Protein AF-A0AAE6Q8Q7-F1 (afdb_monomer)

Nearest PDB structures (foldseek):
  1bxw-assembly1_A  TM=3.058E-01  e=6.809E+00  Escherichia coli BL21(DE3)

Solvent-accessible surface area (backbone atoms only — not comparable to full-atom values): 17381 Å² total; per-residue (Å²): 134,59,71,68,58,57,52,48,52,52,53,55,51,52,52,51,51,52,52,53,53,50,52,52,52,50,52,51,51,50,53,52,50,53,54,50,50,55,54,46,50,54,49,19,53,49,53,22,49,55,61,50,71,37,45,45,40,63,52,88,67,88,69,60,58,88,50,53,45,51,27,49,77,87,40,77,39,65,69,62,37,54,54,39,35,56,52,35,69,80,42,64,82,37,70,53,25,48,53,36,39,53,52,53,75,74,33,61,41,63,59,54,98,43,65,67,55,45,52,50,50,10,30,50,38,32,22,50,48,62,62,48,46,76,66,31,96,75,79,58,62,51,59,50,53,53,52,47,26,69,53,40,14,60,40,37,72,50,42,65,52,51,51,51,40,50,48,53,48,51,50,50,77,73,45,88,83,74,71,79,74,75,71,77,72,70,89,60,94,40,51,35,39,39,39,38,36,36,44,79,46,96,73,41,40,36,37,42,36,38,42,36,45,48,78,48,81,46,80,60,61,103,86,37,52,35,40,34,40,36,42,36,41,37,45,39,38,38,30,48,40,96,87,41,64,66,31,35,37,38,40,37,93,78,18,35,41,36,40,34,37,39,31,38,70,91,71,83,39,80,75,48,76,47,81,47,79,36,81,48,62,63,34,58,34,56,46,55,68,57,71,60,65,86,75,49,64,98,72,71,87,81,78,84,80,88,81,80,84,80,88,127

Organism: Ehrlichia ruminantium (NCBI:txid779)

Foldseek 3Di:
DDPVVVVVCVVVVVVVVVVVVVVVVVVVVVVLVVVLVVLQVVLQVVLQVLLQPFQLQFDPDPFFDPLEFEAEPRHGCRVQLSVQLVVCVVVLVDPQLVVQLVVLVQFQQNDDPDPVSSSSLSSSLSSQCVVLCVQAPDDQSLVSSSVVSCGGGPRNQCSVLVSLQSLVVSLPVSDPDPCPFDDRQDRDDFKHWYWYWYSNDPQTKIKIKIKGWDWDWDCPDPPWIKIKIKIKIFIWMWTADPVGSQKIKIAGPFAMKMKMWIDTPVPRDTPDIDIDGGHNDIHMYHSRPPPPVVPDDPPPPPDDDDDDDDDD

Structure (mmCIF, N/CA/C/O backbone):
data_AF-A0AAE6Q8Q7-F1
#
_entry.id   AF-A0AAE6Q8Q7-F1
#
loop_
_atom_site.group_PDB
_atom_site.id
_atom_site.type_symbol
_atom_site.label_atom_id
_atom_site.label_alt_id
_atom_site.label_comp_id
_atom_site.label_asym_id
_atom_site.label_entity_id
_atom_site.label_se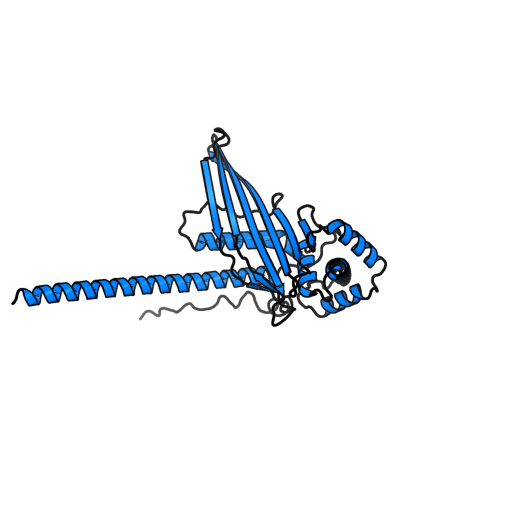q_id
_atom_site.pdbx_PDB_ins_code
_atom_site.Cartn_x
_atom_site.Cartn_y
_atom_site.Cartn_z
_atom_site.occupancy
_atom_site.B_iso_or_equiv
_atom_site.auth_seq_id
_atom_site.auth_comp_id
_atom_site.auth_asym_id
_atom_site.auth_atom_id
_atom_site.pdbx_PDB_model_num
ATOM 1 N N . MET A 1 1 ? 41.461 -17.450 -61.905 1.00 55.72 1 MET A N 1
ATOM 2 C CA . MET A 1 1 ? 40.630 -17.527 -60.686 1.00 55.72 1 MET A CA 1
ATOM 3 C C . MET A 1 1 ? 39.193 -17.388 -61.146 1.00 55.72 1 MET A C 1
ATOM 5 O O . MET A 1 1 ? 38.856 -16.337 -61.678 1.00 55.72 1 MET A O 1
ATOM 9 N N . ASP A 1 2 ? 38.420 -18.471 -61.085 1.00 67.38 2 ASP A N 1
ATOM 10 C CA . ASP A 1 2 ? 37.096 -18.531 -61.707 1.00 67.38 2 ASP A CA 1
ATOM 11 C C . ASP A 1 2 ? 36.113 -17.551 -61.065 1.00 67.38 2 ASP A C 1
ATOM 13 O O . ASP A 1 2 ? 36.054 -17.405 -59.841 1.00 67.38 2 ASP A O 1
ATOM 17 N N . VAL A 1 3 ? 35.316 -16.895 -61.908 1.00 72.06 3 VAL A N 1
ATOM 18 C CA . VAL A 1 3 ? 34.265 -15.936 -61.522 1.00 72.06 3 VAL A CA 1
ATOM 19 C C . VAL A 1 3 ? 33.307 -16.543 -60.481 1.00 72.06 3 VAL A C 1
ATOM 21 O O . VAL A 1 3 ? 32.854 -15.854 -59.569 1.00 72.06 3 VAL A O 1
ATOM 24 N N . THR A 1 4 ? 33.093 -17.858 -60.537 1.00 73.25 4 THR A N 1
ATOM 25 C CA . THR A 1 4 ? 32.291 -18.645 -59.588 1.00 73.25 4 THR A CA 1
ATOM 26 C C . THR A 1 4 ? 32.883 -18.707 -58.176 1.00 73.25 4 THR A C 1
ATOM 28 O O . THR A 1 4 ? 32.137 -18.669 -57.196 1.00 73.25 4 THR A O 1
ATOM 31 N N . VAL A 1 5 ? 34.211 -18.745 -58.032 1.00 73.06 5 VAL A N 1
ATOM 32 C CA . VAL A 1 5 ? 34.892 -18.740 -56.724 1.00 73.06 5 VAL A CA 1
ATOM 33 C C . VAL A 1 5 ? 34.750 -17.371 -56.060 1.00 73.06 5 VAL A C 1
ATOM 35 O O . VAL A 1 5 ? 34.479 -17.283 -54.863 1.00 73.06 5 VAL A O 1
ATOM 38 N N . LEU A 1 6 ? 34.851 -16.293 -56.842 1.00 75.00 6 LEU A N 1
ATOM 39 C CA . LEU A 1 6 ? 34.693 -14.927 -56.341 1.00 75.00 6 LEU A CA 1
ATOM 40 C C . LEU A 1 6 ? 33.253 -14.641 -55.876 1.00 75.00 6 LEU A C 1
ATOM 42 O O . LEU A 1 6 ? 33.056 -13.984 -54.852 1.00 75.00 6 LEU A O 1
ATOM 46 N N . GLU A 1 7 ? 32.244 -15.146 -56.589 1.00 76.38 7 GLU A N 1
ATOM 47 C CA . GLU A 1 7 ? 30.840 -15.021 -56.174 1.00 76.38 7 GLU A CA 1
ATOM 48 C C . GLU A 1 7 ? 30.515 -15.827 -54.914 1.00 76.38 7 GLU A C 1
ATOM 50 O O . GLU A 1 7 ? 29.789 -15.335 -54.045 1.00 76.38 7 GLU A O 1
ATOM 55 N N . MET A 1 8 ? 31.075 -17.033 -54.777 1.00 73.69 8 MET A N 1
ATOM 56 C CA . MET A 1 8 ? 30.917 -17.830 -53.560 1.00 73.69 8 MET A CA 1
ATOM 57 C C . MET A 1 8 ? 31.533 -17.121 -52.352 1.00 73.69 8 MET A C 1
ATOM 59 O O . MET A 1 8 ? 30.851 -16.941 -51.344 1.00 73.69 8 MET A O 1
ATOM 63 N N . VAL A 1 9 ? 32.769 -16.625 -52.463 1.00 77.69 9 VAL A N 1
ATOM 64 C CA . VAL A 1 9 ? 33.450 -15.897 -51.376 1.00 77.69 9 VAL A CA 1
ATOM 65 C C . VAL A 1 9 ? 32.654 -14.659 -50.943 1.00 77.69 9 VAL A C 1
ATOM 67 O O . VAL A 1 9 ? 32.493 -14.422 -49.747 1.00 77.69 9 VAL A O 1
ATOM 70 N N . LYS A 1 10 ? 32.077 -13.904 -51.889 1.00 80.69 10 LYS A N 1
ATOM 71 C CA . LYS A 1 10 ? 31.217 -12.749 -51.575 1.00 80.69 10 LYS A CA 1
ATOM 72 C C . LYS A 1 10 ? 29.929 -13.151 -50.853 1.00 80.69 10 LYS A C 1
ATOM 74 O O . LYS A 1 10 ? 29.564 -12.503 -49.874 1.00 80.69 10 LYS A O 1
ATOM 79 N N . LYS A 1 11 ? 29.244 -14.212 -51.295 1.00 81.94 11 LYS A N 1
ATOM 80 C CA . LYS A 1 11 ? 27.997 -14.685 -50.662 1.00 81.94 11 LYS A CA 1
ATOM 81 C C . LYS A 1 11 ? 28.235 -15.215 -49.247 1.00 81.94 11 LYS A C 1
ATOM 83 O O . LYS A 1 11 ? 27.530 -14.807 -48.326 1.00 81.94 11 LYS A O 1
ATOM 88 N N . TYR A 1 12 ? 29.245 -16.064 -49.053 1.00 87.38 12 TYR A N 1
ATOM 89 C CA . TYR A 1 12 ? 29.586 -16.593 -47.727 1.00 87.38 12 TYR A CA 1
ATOM 90 C C . TYR A 1 12 ? 30.133 -15.502 -46.796 1.00 87.38 12 TYR A C 1
ATOM 92 O O . TYR A 1 12 ? 29.767 -15.471 -45.623 1.00 87.38 12 TYR A O 1
ATOM 100 N N . GLY A 1 13 ? 30.919 -14.554 -47.319 1.00 86.75 13 GLY A N 1
ATOM 101 C CA . GLY A 1 13 ? 31.400 -13.394 -46.564 1.00 86.75 13 GLY A CA 1
ATOM 102 C C . GLY A 1 13 ? 30.270 -12.473 -46.089 1.00 86.75 13 GLY A C 1
ATOM 103 O O . GLY A 1 13 ? 30.258 -12.071 -44.927 1.00 86.75 13 GLY A O 1
ATOM 104 N N . MET A 1 14 ? 29.276 -12.193 -46.942 1.00 88.69 14 MET A N 1
ATOM 105 C CA . MET A 1 14 ? 28.091 -11.418 -46.543 1.00 88.69 14 MET A CA 1
ATOM 106 C C . MET A 1 14 ? 27.237 -12.154 -45.503 1.00 88.69 14 MET A C 1
ATOM 108 O O . MET A 1 14 ? 26.802 -11.532 -44.536 1.00 88.69 14 MET A O 1
ATOM 112 N N . MET A 1 15 ? 27.026 -13.468 -45.646 1.00 91.19 15 MET A N 1
ATOM 113 C CA . MET A 1 15 ? 26.291 -14.252 -44.641 1.00 91.19 15 MET A CA 1
ATOM 114 C C . MET A 1 15 ? 27.009 -14.282 -43.285 1.00 91.19 15 MET A C 1
ATOM 116 O O . MET A 1 15 ? 26.366 -14.105 -42.251 1.00 91.19 15 MET A O 1
ATOM 120 N N . ALA A 1 16 ? 28.336 -14.437 -43.276 1.00 91.12 16 ALA A N 1
ATOM 121 C CA . ALA A 1 16 ? 29.133 -14.386 -42.051 1.00 91.12 16 ALA A CA 1
ATOM 122 C C . ALA A 1 16 ? 29.054 -13.010 -41.366 1.00 91.12 16 ALA A C 1
ATOM 124 O O . ALA A 1 16 ? 28.866 -12.941 -40.152 1.00 91.12 16 ALA A O 1
ATOM 125 N N . LEU A 1 17 ? 29.118 -11.915 -42.133 1.00 92.38 17 LEU A N 1
ATOM 126 C CA . LEU A 1 17 ? 28.956 -10.555 -41.608 1.00 92.38 17 LEU A CA 1
ATOM 127 C C . LEU A 1 17 ? 27.583 -10.364 -40.943 1.00 92.38 17 LEU A C 1
ATOM 129 O O . LEU A 1 17 ? 27.506 -9.850 -39.829 1.00 92.38 17 LEU A O 1
ATOM 133 N N . VAL A 1 18 ? 26.503 -10.807 -41.596 1.00 93.44 18 VAL A N 1
ATOM 134 C CA . VAL A 1 18 ? 25.137 -10.711 -41.050 1.00 93.44 18 VAL A CA 1
ATOM 135 C C . VAL A 1 18 ? 25.007 -11.501 -39.746 1.00 93.44 18 VAL A C 1
ATOM 137 O O . VAL A 1 18 ? 24.425 -10.994 -38.787 1.00 93.44 18 VAL A O 1
ATOM 140 N N . LEU A 1 19 ? 25.587 -12.703 -39.673 1.00 94.19 19 LEU A N 1
ATOM 141 C CA . LEU A 1 19 ? 25.604 -13.505 -38.446 1.00 94.19 19 LEU A CA 1
ATOM 142 C C . LEU A 1 19 ? 26.358 -12.803 -37.311 1.00 94.19 19 LEU A C 1
ATOM 144 O O . LEU A 1 19 ? 25.852 -12.754 -36.192 1.00 94.19 19 LEU A O 1
ATOM 148 N N . ILE A 1 20 ? 27.520 -12.207 -37.592 1.00 94.88 20 ILE A N 1
ATOM 149 C CA . ILE A 1 20 ? 28.291 -11.451 -36.593 1.00 94.88 20 ILE A CA 1
ATOM 150 C C . ILE A 1 20 ? 27.472 -10.266 -36.065 1.00 94.88 20 ILE A C 1
ATOM 152 O O . ILE A 1 20 ? 27.370 -10.082 -34.853 1.00 94.88 20 ILE A O 1
ATOM 156 N N . VAL A 1 21 ? 26.837 -9.492 -36.951 1.00 94.88 21 VAL A N 1
ATOM 157 C CA . VAL A 1 21 ? 25.988 -8.356 -36.553 1.00 94.88 21 VAL A CA 1
ATOM 158 C C . VAL A 1 21 ? 24.802 -8.824 -35.705 1.00 94.88 21 VAL A C 1
ATOM 160 O O . VAL A 1 21 ? 24.524 -8.221 -34.672 1.00 94.88 21 VAL A O 1
ATOM 163 N N . MET A 1 22 ? 24.140 -9.922 -36.079 1.00 94.94 22 MET A N 1
ATOM 164 C CA . MET A 1 22 ? 23.039 -10.505 -35.299 1.00 94.94 22 MET A CA 1
ATOM 165 C C . MET A 1 22 ? 23.484 -10.925 -33.894 1.00 94.94 22 MET A C 1
ATOM 167 O O . MET A 1 22 ? 22.806 -10.604 -32.918 1.00 94.94 22 MET A O 1
ATOM 171 N N . VAL A 1 23 ? 24.635 -11.593 -33.768 1.00 95.75 23 VAL A N 1
ATOM 172 C CA . VAL A 1 23 ? 25.191 -11.996 -32.466 1.00 95.75 23 VAL A CA 1
ATOM 173 C C . VAL A 1 23 ? 25.529 -10.775 -31.610 1.00 95.75 23 VAL A C 1
ATOM 175 O O . VAL A 1 23 ? 25.206 -10.759 -30.424 1.00 95.75 23 VAL A O 1
ATOM 178 N N . LEU A 1 24 ? 26.112 -9.726 -32.199 1.00 95.38 24 LEU A N 1
ATOM 179 C CA . LEU A 1 24 ? 26.405 -8.479 -31.486 1.00 95.38 24 LEU A CA 1
ATOM 180 C C . LEU A 1 24 ? 25.127 -7.782 -31.002 1.00 95.38 24 LEU A C 1
ATOM 182 O O . LEU A 1 24 ? 25.065 -7.355 -29.851 1.00 95.38 24 LEU A O 1
ATOM 186 N N . VAL A 1 25 ? 24.089 -7.707 -31.839 1.00 95.00 25 VAL A N 1
ATOM 187 C CA . VAL A 1 25 ? 22.788 -7.138 -31.453 1.00 95.00 25 VAL A CA 1
ATOM 188 C C . VAL A 1 25 ? 22.163 -7.938 -30.310 1.00 95.00 25 VAL A C 1
ATOM 190 O O . VAL A 1 25 ? 21.718 -7.346 -29.328 1.00 95.00 25 VAL A O 1
ATOM 193 N N . LEU A 1 26 ? 22.181 -9.272 -30.385 1.00 94.44 26 LEU A N 1
ATOM 194 C CA . LEU A 1 26 ? 21.688 -10.135 -29.308 1.00 94.44 26 LEU A CA 1
ATOM 195 C C . LEU A 1 26 ? 22.476 -9.936 -28.011 1.00 94.44 26 LEU A C 1
ATOM 197 O O . LEU A 1 26 ? 21.867 -9.795 -26.953 1.00 94.44 26 LEU A O 1
ATOM 201 N N . ALA A 1 27 ? 23.807 -9.858 -28.079 1.00 93.75 27 ALA A N 1
ATOM 202 C CA . ALA A 1 27 ? 24.646 -9.602 -26.912 1.00 93.75 27 ALA A CA 1
ATOM 203 C C . ALA A 1 27 ? 24.302 -8.256 -26.254 1.00 93.75 27 ALA A C 1
ATOM 205 O O . ALA A 1 27 ? 24.137 -8.185 -25.036 1.00 93.75 27 ALA A O 1
ATOM 206 N N . VAL A 1 28 ? 24.111 -7.199 -27.053 1.00 93.31 28 VAL A N 1
ATOM 207 C CA . VAL A 1 28 ? 23.680 -5.885 -26.552 1.00 93.31 28 VAL A CA 1
ATOM 208 C C . VAL A 1 28 ? 22.301 -5.969 -25.894 1.00 93.31 28 VAL A C 1
ATOM 210 O O . VAL A 1 28 ? 22.130 -5.444 -24.794 1.00 93.31 28 VAL A O 1
ATOM 213 N N . ILE A 1 29 ? 21.333 -6.658 -26.510 1.00 90.56 29 ILE A N 1
ATOM 214 C CA . ILE A 1 29 ? 19.991 -6.852 -25.935 1.00 90.56 29 ILE A CA 1
ATOM 215 C C . ILE A 1 29 ? 20.084 -7.569 -24.584 1.00 90.56 29 ILE A C 1
ATOM 217 O O . ILE A 1 29 ? 19.513 -7.091 -23.606 1.00 90.56 29 ILE A O 1
ATOM 221 N N . VAL A 1 30 ? 20.845 -8.664 -24.498 1.00 91.25 30 VAL A N 1
ATOM 222 C CA . VAL A 1 30 ? 21.033 -9.428 -23.254 1.00 91.25 30 VAL A CA 1
ATOM 223 C C . VAL A 1 30 ? 21.651 -8.556 -22.161 1.00 91.25 30 VAL A C 1
ATOM 225 O O . VAL A 1 30 ? 21.136 -8.522 -21.043 1.00 91.25 30 VAL A O 1
ATOM 228 N N . ILE A 1 31 ? 22.700 -7.791 -22.478 1.00 89.75 31 ILE A N 1
ATOM 229 C CA . ILE A 1 31 ? 23.341 -6.874 -21.522 1.00 89.75 31 ILE A CA 1
ATOM 230 C C . ILE A 1 31 ? 22.340 -5.823 -21.020 1.00 89.75 31 ILE A C 1
ATOM 232 O O . ILE A 1 31 ? 22.273 -5.553 -19.818 1.00 89.75 31 ILE A O 1
ATOM 236 N N . VAL A 1 32 ? 21.534 -5.238 -21.912 1.00 86.75 32 VAL A N 1
ATOM 237 C CA . VAL A 1 32 ? 20.498 -4.261 -21.539 1.00 86.75 32 VAL A CA 1
ATOM 238 C C . VAL A 1 32 ? 19.429 -4.903 -20.649 1.00 86.75 32 VAL A C 1
ATOM 240 O O . VAL A 1 32 ? 19.049 -4.309 -19.637 1.00 86.75 32 VAL A O 1
ATOM 243 N N . CYS A 1 33 ? 18.979 -6.118 -20.970 1.00 85.75 33 CYS A N 1
ATOM 244 C CA . CYS A 1 33 ? 18.012 -6.866 -20.168 1.00 85.75 33 CYS A CA 1
ATOM 245 C C . CYS A 1 33 ? 18.533 -7.145 -18.752 1.00 85.75 33 CYS A C 1
ATOM 247 O O . CYS A 1 33 ? 17.830 -6.842 -17.789 1.00 85.75 33 CYS A O 1
ATOM 249 N N . ILE A 1 34 ? 19.770 -7.636 -18.610 1.00 85.56 34 ILE A N 1
ATOM 250 C CA . ILE A 1 34 ? 20.387 -7.926 -17.303 1.00 85.56 34 ILE A CA 1
ATOM 251 C C . ILE A 1 34 ? 20.513 -6.646 -16.468 1.00 85.56 34 ILE A C 1
ATOM 253 O O . ILE A 1 34 ? 20.121 -6.620 -15.301 1.00 85.56 34 ILE A O 1
ATOM 257 N N . ARG A 1 35 ? 20.997 -5.546 -17.065 1.00 85.62 35 ARG A N 1
ATOM 258 C CA . ARG A 1 35 ? 21.120 -4.261 -16.353 1.00 85.62 35 ARG A CA 1
ATOM 259 C C . ARG A 1 35 ? 19.766 -3.727 -15.890 1.00 85.62 35 ARG A C 1
ATOM 261 O O . ARG A 1 35 ? 19.671 -3.184 -14.791 1.00 85.62 35 ARG A O 1
ATOM 268 N N . ASN A 1 36 ? 18.727 -3.863 -16.711 1.00 82.94 36 ASN A N 1
ATOM 269 C CA . ASN A 1 36 ? 17.384 -3.413 -16.352 1.00 82.94 36 ASN A CA 1
ATOM 270 C C . ASN A 1 36 ? 16.757 -4.280 -15.257 1.00 82.94 36 ASN A C 1
ATOM 272 O O . ASN A 1 36 ? 16.131 -3.722 -14.355 1.00 82.94 36 ASN A O 1
ATOM 276 N N . ALA A 1 37 ? 16.967 -5.600 -15.298 1.00 84.00 37 ALA A N 1
ATOM 277 C CA . ALA A 1 37 ? 16.524 -6.519 -14.253 1.00 84.00 37 ALA A CA 1
ATOM 278 C C . ALA A 1 37 ? 17.155 -6.165 -12.897 1.00 84.00 37 ALA A C 1
ATOM 280 O O . ALA A 1 37 ? 16.424 -5.930 -11.938 1.00 84.00 37 ALA A O 1
ATOM 281 N N . GLY A 1 38 ? 18.480 -5.980 -12.845 1.00 85.50 38 GLY A N 1
ATOM 282 C CA . GLY A 1 38 ? 19.167 -5.591 -11.607 1.00 85.50 38 GLY A CA 1
ATOM 283 C C . GLY A 1 38 ? 18.700 -4.237 -11.055 1.00 85.50 38 GLY A C 1
ATOM 284 O O . GLY A 1 38 ? 18.480 -4.086 -9.857 1.00 85.50 38 GLY A O 1
ATOM 285 N N . LYS A 1 39 ? 18.455 -3.238 -11.917 1.00 86.62 39 LYS A N 1
ATOM 286 C CA . LYS A 1 39 ? 17.876 -1.958 -11.464 1.00 86.62 39 LYS A CA 1
ATOM 287 C C . LYS A 1 39 ? 16.452 -2.123 -10.913 1.00 86.62 39 LYS A C 1
ATOM 289 O O . LYS A 1 39 ? 16.077 -1.401 -9.992 1.00 86.62 39 LYS A O 1
ATOM 294 N N . LEU A 1 40 ? 15.640 -2.994 -11.516 1.00 86.81 40 LEU A N 1
ATOM 295 C CA . LEU A 1 40 ? 14.260 -3.238 -11.089 1.00 86.81 40 LEU A CA 1
ATOM 296 C C . LEU A 1 40 ? 14.215 -3.951 -9.731 1.00 86.81 40 LEU A C 1
ATOM 298 O O . LEU A 1 40 ? 13.400 -3.596 -8.884 1.00 86.81 40 LEU A O 1
ATOM 302 N N . GLU A 1 41 ? 15.126 -4.895 -9.509 1.00 88.38 41 GLU A N 1
ATOM 303 C CA . GLU A 1 41 ? 15.322 -5.564 -8.222 1.00 88.38 41 GLU A CA 1
ATOM 304 C C . GLU A 1 41 ? 15.752 -4.573 -7.132 1.00 88.38 41 GLU A C 1
ATOM 306 O O . GLU A 1 41 ? 15.155 -4.534 -6.059 1.00 88.38 41 GLU A O 1
ATOM 311 N N . LEU A 1 42 ? 16.700 -3.678 -7.430 1.00 89.25 42 LEU A N 1
ATOM 312 C CA . LEU A 1 42 ? 17.085 -2.603 -6.507 1.00 89.25 42 LEU A CA 1
ATOM 313 C C . LEU A 1 42 ? 15.908 -1.688 -6.148 1.00 89.25 42 LEU A C 1
ATOM 315 O O . LEU A 1 42 ? 15.779 -1.278 -4.994 1.00 89.25 42 LEU A O 1
ATOM 319 N N . LEU A 1 43 ? 15.039 -1.367 -7.115 1.00 89.81 43 LEU A N 1
ATOM 320 C CA . LEU A 1 43 ? 13.811 -0.627 -6.834 1.00 89.81 43 LEU A CA 1
ATOM 321 C C . LEU A 1 43 ? 12.886 -1.442 -5.923 1.00 89.81 43 LEU A C 1
ATOM 323 O O . LEU A 1 43 ? 12.421 -0.897 -4.930 1.00 89.81 43 LEU A O 1
ATOM 327 N N . SER A 1 44 ? 12.647 -2.722 -6.226 1.00 90.75 44 SER A N 1
ATOM 328 C CA . SER A 1 44 ? 11.821 -3.618 -5.400 1.00 90.75 44 SER A CA 1
ATOM 329 C C . SER A 1 44 ? 12.300 -3.642 -3.946 1.00 90.75 44 SER A C 1
ATOM 331 O O . SER A 1 44 ? 11.525 -3.339 -3.037 1.00 90.75 44 SER A O 1
ATOM 333 N N . ASN A 1 45 ? 13.601 -3.854 -3.734 1.00 89.75 45 ASN A N 1
ATOM 334 C CA . ASN A 1 45 ? 14.220 -3.857 -2.410 1.00 89.75 45 ASN A CA 1
ATOM 335 C C . ASN A 1 45 ? 14.067 -2.506 -1.707 1.00 89.75 45 ASN A C 1
ATOM 337 O O . ASN A 1 45 ? 13.741 -2.452 -0.524 1.00 89.75 45 ASN A O 1
ATOM 341 N N . LYS A 1 46 ? 14.239 -1.394 -2.430 1.00 91.56 46 LYS A N 1
ATOM 342 C CA . LYS A 1 46 ? 14.069 -0.058 -1.851 1.00 91.56 46 LYS A CA 1
ATOM 343 C C . LYS A 1 46 ? 12.625 0.200 -1.414 1.00 91.56 46 LYS A C 1
ATOM 345 O O . LYS A 1 46 ? 12.416 0.721 -0.323 1.00 91.56 46 LYS A O 1
ATOM 350 N N . LEU A 1 47 ? 11.641 -0.168 -2.239 1.00 92.06 47 LEU A N 1
ATOM 351 C CA . LEU A 1 47 ? 10.221 -0.028 -1.898 1.00 92.06 47 LEU A CA 1
ATOM 352 C C . LEU A 1 47 ? 9.845 -0.915 -0.702 1.00 92.06 47 LEU A C 1
ATOM 354 O O . LEU A 1 47 ? 9.165 -0.438 0.202 1.00 92.06 47 LEU A O 1
ATOM 358 N N . SER A 1 48 ? 10.339 -2.158 -0.668 1.00 90.69 48 SER A N 1
ATOM 359 C CA . SER A 1 48 ? 10.185 -3.078 0.467 1.00 90.69 48 SER A CA 1
ATOM 360 C C . SER A 1 48 ? 10.705 -2.451 1.762 1.00 90.69 48 SER A C 1
ATOM 362 O O . SER A 1 48 ? 9.937 -2.269 2.706 1.00 90.69 48 SER A O 1
ATOM 364 N N . VAL A 1 49 ? 11.965 -1.998 1.768 1.00 89.56 49 VAL A N 1
ATOM 365 C CA . VAL A 1 49 ? 12.594 -1.364 2.936 1.00 89.56 49 VAL A CA 1
ATOM 366 C C . VAL A 1 49 ? 11.801 -0.147 3.401 1.00 89.56 49 VAL A C 1
ATOM 368 O O . VAL A 1 49 ? 11.557 -0.017 4.594 1.00 89.56 49 VAL A O 1
ATOM 371 N N . MET A 1 50 ? 11.355 0.722 2.488 1.00 90.69 50 MET A N 1
ATOM 372 C CA . MET A 1 50 ? 10.593 1.924 2.845 1.00 90.69 50 MET A CA 1
ATOM 373 C C . MET A 1 50 ? 9.297 1.614 3.590 1.00 90.69 50 MET A C 1
ATOM 375 O O . MET A 1 50 ? 8.963 2.328 4.531 1.00 90.69 50 MET A O 1
ATOM 379 N N . VAL A 1 51 ? 8.562 0.582 3.170 1.00 89.81 51 VAL A N 1
ATOM 380 C CA . VAL A 1 51 ? 7.336 0.176 3.869 1.00 89.81 51 VAL A CA 1
ATOM 381 C C . VAL A 1 51 ? 7.672 -0.515 5.185 1.00 89.81 51 VAL A C 1
ATOM 383 O O . VAL A 1 51 ? 7.023 -0.233 6.192 1.00 89.81 51 VAL A O 1
ATOM 386 N N . SER A 1 52 ? 8.675 -1.395 5.183 1.00 84.75 52 SER A N 1
ATOM 387 C CA . SER A 1 52 ? 9.070 -2.147 6.371 1.00 84.75 52 SER A CA 1
ATOM 388 C C . SER A 1 52 ? 9.543 -1.235 7.496 1.00 84.75 52 SER A C 1
ATOM 390 O O . SER A 1 52 ? 9.139 -1.465 8.620 1.00 84.75 52 SER A O 1
ATOM 392 N N . ILE A 1 53 ? 10.321 -0.181 7.225 1.00 85.00 53 ILE A N 1
ATOM 393 C CA . ILE A 1 53 ? 10.832 0.725 8.273 1.00 85.00 53 ILE A CA 1
ATOM 394 C C . ILE A 1 53 ? 9.876 1.870 8.630 1.00 85.00 53 ILE A C 1
ATOM 396 O O . ILE A 1 53 ? 10.210 2.705 9.471 1.00 85.00 53 ILE A O 1
ATOM 400 N N . ALA A 1 54 ? 8.729 1.980 7.953 1.00 86.19 54 ALA A N 1
ATOM 401 C CA . ALA A 1 54 ? 7.815 3.090 8.170 1.00 86.19 54 ALA A CA 1
ATOM 402 C C . ALA A 1 54 ? 7.258 3.059 9.598 1.00 86.19 54 ALA A C 1
ATOM 404 O O . ALA A 1 54 ? 6.767 2.030 10.059 1.00 86.19 54 ALA A O 1
ATOM 405 N N . ASP A 1 55 ? 7.298 4.207 10.279 1.00 84.12 55 ASP A N 1
ATOM 406 C CA . ASP A 1 55 ? 6.793 4.327 11.645 1.00 84.12 55 ASP A CA 1
ATOM 407 C C . ASP A 1 55 ? 5.302 3.966 11.703 1.00 84.12 55 ASP A C 1
ATOM 409 O O . ASP A 1 55 ? 4.442 4.638 11.120 1.00 84.12 55 ASP A O 1
ATOM 413 N N . THR A 1 56 ? 5.003 2.881 12.417 1.00 85.56 56 THR A N 1
ATOM 414 C CA . THR A 1 56 ? 3.644 2.366 12.585 1.00 85.56 56 THR A CA 1
ATOM 415 C C . THR A 1 56 ? 2.940 2.954 13.809 1.00 85.56 56 THR A C 1
ATOM 417 O O . THR A 1 56 ? 1.780 2.617 14.057 1.00 85.56 56 THR A O 1
ATOM 420 N N . THR A 1 57 ? 3.572 3.869 14.548 1.00 84.62 57 THR A N 1
ATOM 421 C CA . THR A 1 57 ? 2.978 4.546 15.707 1.00 84.62 57 THR A CA 1
ATOM 422 C C . THR A 1 57 ? 1.656 5.209 15.324 1.00 84.62 57 THR A C 1
ATOM 424 O O . THR A 1 57 ? 1.595 6.024 14.402 1.00 84.62 57 THR A O 1
ATOM 427 N N . ILE A 1 58 ? 0.585 4.836 16.028 1.00 86.56 58 ILE A N 1
ATO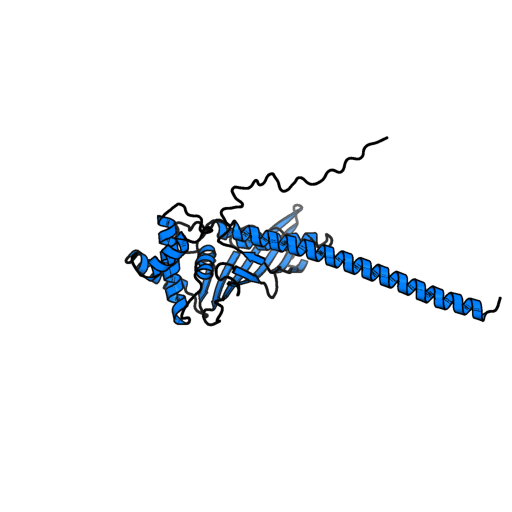M 428 C CA . ILE A 1 58 ? -0.760 5.386 15.834 1.00 86.56 58 ILE A CA 1
ATOM 429 C C . ILE A 1 58 ? -0.814 6.804 16.406 1.00 86.56 58 ILE A C 1
ATOM 431 O O . ILE A 1 58 ? -0.351 7.042 17.524 1.00 86.56 58 ILE A O 1
ATOM 435 N N . ARG A 1 59 ? -1.380 7.731 15.631 1.00 85.12 59 ARG A N 1
ATOM 436 C CA . ARG A 1 59 ? -1.618 9.117 16.045 1.00 85.12 59 ARG A CA 1
ATOM 437 C C . ARG A 1 59 ? -2.604 9.222 17.196 1.00 85.12 59 ARG A C 1
ATOM 439 O O . ARG A 1 59 ? -3.420 8.330 17.425 1.00 85.12 59 ARG A O 1
ATOM 446 N N . GLU A 1 60 ? -2.569 10.367 17.868 1.00 79.25 60 GLU A N 1
ATOM 447 C CA . GLU A 1 60 ? -3.560 10.706 18.882 1.00 79.25 60 GLU A CA 1
ATOM 448 C C . GLU A 1 60 ? -4.915 11.088 18.272 1.00 79.25 60 GLU A C 1
ATOM 450 O O . GLU A 1 60 ? -5.944 10.800 18.888 1.00 79.25 60 GLU A O 1
ATOM 455 N N . GLU A 1 61 ? -4.969 11.613 17.041 1.00 79.81 61 GLU A N 1
ATOM 456 C CA . GLU A 1 61 ? -6.248 11.915 16.390 1.00 79.81 61 GLU A CA 1
ATOM 457 C C . GLU A 1 61 ? -7.047 10.642 16.081 1.00 79.81 61 GLU A C 1
ATOM 459 O O . GLU A 1 61 ? -6.547 9.671 15.510 1.00 79.81 61 GLU A O 1
ATOM 464 N N . GLU A 1 62 ? -8.306 10.622 16.515 1.00 70.88 62 GLU A N 1
ATOM 465 C CA . GLU A 1 62 ? -9.173 9.439 16.424 1.00 70.88 62 GLU A CA 1
ATOM 466 C C . GLU A 1 62 ? -9.845 9.277 15.066 1.00 70.88 62 GLU A C 1
ATOM 468 O O . GLU A 1 62 ? -10.235 8.172 14.689 1.00 70.88 62 GLU A O 1
ATOM 473 N N . ASP A 1 63 ? -9.960 10.370 14.321 1.00 79.56 63 ASP A N 1
ATOM 474 C CA . ASP A 1 63 ? -10.501 10.378 12.975 1.00 79.56 63 ASP A CA 1
ATOM 475 C C . ASP A 1 63 ? -9.362 10.545 11.972 1.00 79.56 63 ASP A C 1
ATOM 477 O O . ASP A 1 63 ? -8.470 11.377 12.149 1.00 79.56 63 ASP A O 1
ATOM 481 N N . TYR A 1 64 ? -9.385 9.737 10.919 1.00 79.38 64 TYR A N 1
ATOM 482 C CA . TYR A 1 64 ? -8.397 9.849 9.860 1.00 79.38 64 TYR A CA 1
ATOM 483 C C . TYR A 1 64 ? -8.736 11.019 8.927 1.00 79.38 64 TYR A C 1
ATOM 485 O O . TYR A 1 64 ? -9.876 11.494 8.837 1.00 79.38 64 TYR A O 1
ATOM 493 N N . SER A 1 65 ? -7.718 11.492 8.207 1.00 78.62 65 SER A N 1
ATOM 494 C CA . SER A 1 65 ? -7.819 12.642 7.302 1.00 78.62 65 SER A CA 1
ATOM 495 C C . SER A 1 65 ? -8.982 12.507 6.314 1.00 78.62 65 SER A C 1
ATOM 497 O O . SER A 1 65 ? -9.159 11.460 5.699 1.00 78.62 65 SER A O 1
ATOM 499 N N . GLN A 1 66 ? -9.729 13.593 6.073 1.00 77.12 66 GLN A N 1
ATOM 500 C CA . GLN A 1 66 ? -10.800 13.632 5.059 1.00 77.12 66 GLN A CA 1
ATOM 501 C C . GLN A 1 66 ? -10.310 13.314 3.635 1.00 77.12 66 GLN A C 1
ATOM 503 O O . GLN A 1 66 ? -11.110 13.019 2.753 1.00 77.12 66 GLN A O 1
ATOM 508 N N . LYS A 1 67 ? -8.993 13.357 3.405 1.00 83.38 67 LYS A N 1
ATOM 509 C CA . LYS A 1 67 ? -8.353 12.962 2.144 1.00 83.38 67 LYS A CA 1
ATOM 510 C C . LYS A 1 67 ? -8.277 11.441 1.957 1.00 83.38 67 LYS A C 1
ATOM 512 O O . LYS A 1 67 ? -7.896 10.982 0.879 1.00 83.38 67 LYS A O 1
ATOM 517 N N . ILE A 1 68 ? -8.597 10.670 2.996 1.00 87.81 68 ILE A N 1
ATOM 518 C CA . ILE A 1 68 ? -8.595 9.213 2.994 1.00 87.81 68 ILE A CA 1
ATOM 519 C C . ILE A 1 68 ? -10.043 8.727 2.893 1.00 87.81 68 ILE A C 1
ATOM 521 O O . ILE A 1 68 ? -10.893 9.089 3.698 1.00 87.81 68 ILE A O 1
ATOM 525 N N . CYS A 1 69 ? -10.322 7.887 1.903 1.00 91.94 69 CYS A N 1
ATOM 526 C CA . CYS A 1 69 ? -11.596 7.204 1.722 1.00 91.94 69 CYS A CA 1
ATOM 527 C C . CYS A 1 69 ? -11.376 5.703 1.935 1.00 91.94 69 CYS A C 1
ATOM 529 O O . CYS A 1 69 ? -10.628 5.071 1.184 1.00 91.94 69 CYS A O 1
ATOM 531 N N . CYS A 1 70 ? -12.003 5.130 2.964 1.00 93.88 70 CYS A N 1
ATOM 532 C CA . CYS A 1 70 ? -11.905 3.705 3.271 1.00 93.88 70 CYS A CA 1
ATOM 533 C C . CYS A 1 70 ? -13.209 2.989 2.911 1.00 93.88 70 CYS A C 1
ATOM 535 O O . CYS A 1 70 ? -14.275 3.321 3.431 1.00 93.88 70 CYS A O 1
ATOM 537 N N . ILE A 1 71 ? -13.110 2.004 2.022 1.00 93.81 71 ILE A N 1
ATOM 538 C CA . ILE A 1 71 ? -14.234 1.262 1.458 1.00 93.81 71 ILE A CA 1
ATOM 539 C C . ILE A 1 71 ? -14.042 -0.225 1.761 1.00 93.81 71 ILE A C 1
ATOM 541 O O . ILE A 1 71 ? -13.004 -0.784 1.416 1.00 93.81 71 ILE A O 1
ATOM 545 N N . VAL A 1 72 ? -15.052 -0.880 2.329 1.00 92.19 72 VAL A N 1
ATOM 546 C CA . VAL A 1 72 ? -15.095 -2.340 2.513 1.00 92.19 72 VAL A CA 1
ATOM 547 C C . VAL A 1 72 ? -16.269 -2.882 1.707 1.00 92.19 72 VAL A C 1
ATOM 549 O O . VAL A 1 72 ? -17.390 -2.400 1.850 1.00 92.19 72 VAL A O 1
ATOM 552 N N . ASP A 1 73 ? -16.010 -3.829 0.803 1.00 88.56 73 ASP A N 1
ATOM 553 C CA . ASP A 1 73 ? -17.022 -4.472 -0.055 1.00 88.56 73 ASP A CA 1
ATOM 554 C C . ASP A 1 73 ? -17.954 -3.495 -0.802 1.00 88.56 73 ASP A C 1
ATOM 556 O O . ASP A 1 73 ? -19.131 -3.774 -1.041 1.00 88.56 73 ASP A O 1
ATOM 560 N N . GLY A 1 74 ? -17.419 -2.331 -1.180 1.00 87.44 74 GLY A N 1
ATOM 561 C CA . GLY A 1 74 ? -18.138 -1.287 -1.916 1.00 87.44 74 GLY A CA 1
ATOM 562 C C . GLY A 1 74 ? -18.826 -0.226 -1.053 1.00 87.44 74 GLY A C 1
ATOM 563 O O . GLY A 1 74 ? -19.386 0.711 -1.615 1.00 87.44 74 GLY A O 1
ATOM 564 N N . ILE A 1 75 ? -18.751 -0.322 0.275 1.00 91.19 75 ILE A N 1
ATOM 565 C CA . ILE A 1 75 ? -19.375 0.622 1.211 1.00 91.19 75 ILE A CA 1
ATOM 566 C C . ILE A 1 75 ? -18.294 1.456 1.900 1.00 91.19 75 ILE A C 1
ATOM 568 O O . ILE A 1 75 ? -17.312 0.902 2.387 1.00 91.19 75 ILE A O 1
ATOM 572 N N . GLU A 1 76 ? -18.456 2.781 1.951 1.00 93.81 76 GLU A N 1
ATOM 573 C CA . GLU A 1 76 ? -17.581 3.649 2.748 1.00 93.81 76 GLU A CA 1
ATOM 574 C C . GLU A 1 76 ? -17.844 3.440 4.243 1.00 93.81 76 GLU A C 1
ATOM 576 O O . GLU A 1 76 ? -18.975 3.572 4.712 1.00 93.81 76 GLU A O 1
ATOM 581 N N . ILE A 1 77 ? -16.795 3.121 5.002 1.00 93.00 77 ILE A N 1
ATOM 582 C CA . ILE A 1 77 ? -16.954 2.597 6.365 1.00 93.00 77 ILE A CA 1
ATOM 583 C C . ILE A 1 77 ? -16.685 3.606 7.478 1.00 93.00 77 ILE A C 1
ATOM 585 O O . ILE A 1 77 ? -16.799 3.241 8.643 1.00 93.00 77 ILE A O 1
ATOM 589 N N . ARG A 1 78 ? -16.325 4.861 7.173 1.00 92.81 78 ARG A N 1
ATOM 590 C CA . ARG A 1 78 ? -15.861 5.834 8.185 1.00 92.81 78 ARG A CA 1
ATOM 591 C C . ARG A 1 78 ? -16.802 5.948 9.383 1.00 92.81 78 ARG A C 1
ATOM 593 O O . ARG A 1 78 ? -16.375 5.795 10.522 1.00 92.81 78 ARG A O 1
ATOM 600 N N . LYS A 1 79 ? -18.093 6.170 9.121 1.00 92.06 79 LYS A N 1
ATOM 601 C CA . LYS A 1 79 ? -19.110 6.327 10.169 1.00 92.06 79 LYS A CA 1
ATOM 602 C C . LYS A 1 79 ? -19.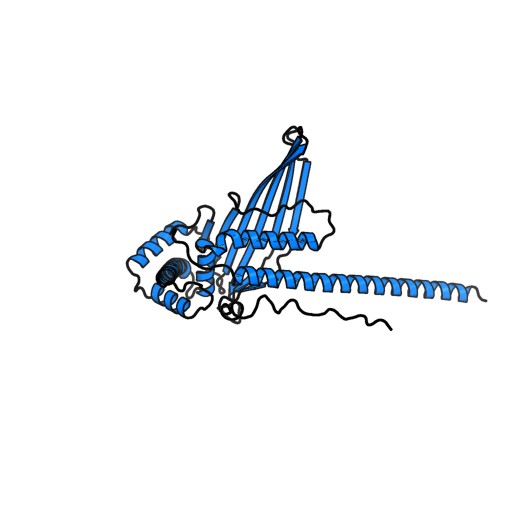249 5.063 11.020 1.00 92.06 79 LYS A C 1
ATOM 604 O O . LYS A 1 79 ? -19.254 5.154 12.243 1.00 92.06 79 LYS A O 1
ATOM 609 N N . GLU A 1 80 ? -19.349 3.902 10.378 1.00 94.06 80 GLU A N 1
ATOM 610 C CA . GLU A 1 80 ? -19.492 2.621 11.076 1.00 94.06 80 GLU A CA 1
ATOM 611 C C . GLU A 1 80 ? -18.235 2.280 11.894 1.00 94.06 80 GLU A C 1
ATOM 613 O O . GLU A 1 80 ? -18.331 1.814 13.028 1.00 94.06 80 GLU A O 1
ATOM 618 N N . PHE A 1 81 ? -17.051 2.570 11.351 1.00 94.31 81 PHE A N 1
ATOM 619 C CA . PHE A 1 81 ? -15.775 2.386 12.033 1.00 94.31 81 PHE A CA 1
ATOM 620 C C . PHE A 1 81 ? -15.701 3.210 13.318 1.00 94.31 81 PHE A C 1
ATOM 622 O O . PHE A 1 81 ? -15.407 2.653 14.372 1.00 94.31 81 PHE A O 1
ATOM 629 N N . MET A 1 82 ? -16.045 4.500 13.259 1.00 93.12 82 MET A N 1
ATOM 630 C CA . MET A 1 82 ? -16.034 5.369 14.441 1.00 93.12 82 MET A CA 1
ATOM 631 C C . MET A 1 82 ? -17.048 4.928 15.505 1.00 93.12 82 MET A C 1
ATOM 633 O O . MET A 1 82 ? -16.743 4.975 16.695 1.00 93.12 82 MET A O 1
ATOM 637 N N . GLN A 1 83 ? -18.227 4.444 15.097 1.00 93.81 83 GLN A N 1
ATOM 638 C CA . GLN A 1 83 ? -19.222 3.887 16.023 1.00 93.81 83 GLN A CA 1
ATOM 639 C C . GLN A 1 83 ? -18.709 2.625 16.728 1.00 93.81 83 GLN A C 1
ATOM 641 O O . GLN A 1 83 ? -18.824 2.505 17.946 1.00 93.81 83 GLN A O 1
ATOM 646 N N . ASN A 1 84 ? -18.103 1.699 15.980 1.00 94.50 84 ASN A N 1
ATOM 647 C CA . ASN A 1 84 ? -17.516 0.492 16.561 1.00 94.50 84 ASN A CA 1
ATOM 648 C C . ASN A 1 84 ? -16.309 0.814 17.454 1.00 94.50 84 ASN A C 1
ATOM 650 O O . ASN A 1 84 ? -16.143 0.185 18.495 1.00 94.50 84 ASN A O 1
ATOM 654 N N . LEU A 1 85 ? -15.488 1.801 17.084 1.00 94.00 85 LEU A N 1
ATOM 655 C CA . LEU A 1 85 ? -14.363 2.240 17.905 1.00 94.00 85 LEU A CA 1
ATOM 656 C C . LEU A 1 85 ? -14.840 2.821 19.243 1.00 94.00 85 LEU A C 1
ATOM 658 O O . LEU A 1 85 ? -14.266 2.486 20.273 1.00 94.00 85 LEU A O 1
ATOM 662 N N . ALA A 1 86 ? -15.899 3.639 19.246 1.00 93.25 86 ALA A N 1
ATOM 663 C CA . ALA A 1 86 ? -16.495 4.164 20.477 1.00 93.25 86 ALA A CA 1
ATOM 664 C C . ALA A 1 86 ? -16.999 3.039 21.396 1.00 93.25 86 ALA A C 1
ATOM 666 O O . ALA A 1 86 ? -16.695 3.047 22.584 1.00 93.25 86 ALA A O 1
ATOM 667 N N . TYR A 1 87 ? -17.669 2.028 20.832 1.00 95.00 87 TYR A N 1
ATOM 668 C CA . TYR A 1 87 ? -18.113 0.848 21.579 1.00 95.00 87 TYR A CA 1
ATOM 669 C C . TYR A 1 87 ? -16.954 0.115 22.278 1.00 95.00 87 TYR A C 1
ATOM 671 O O . TYR A 1 87 ? -17.028 -0.170 23.469 1.00 95.00 87 TYR A O 1
ATOM 679 N N . TYR A 1 88 ? -15.850 -0.159 21.574 1.00 94.94 88 TYR A N 1
ATOM 680 C CA . TYR A 1 88 ? -14.727 -0.897 22.168 1.00 94.94 88 TYR A CA 1
ATOM 681 C C . TYR A 1 88 ? -13.934 -0.104 23.211 1.00 94.94 88 TYR A C 1
ATOM 683 O O . TYR A 1 88 ? -13.232 -0.714 24.012 1.00 94.94 88 TYR A O 1
ATOM 691 N N . LYS A 1 89 ? -14.066 1.227 23.256 1.00 91.44 89 LYS A N 1
ATOM 692 C CA . LYS A 1 89 ? -13.522 2.021 24.370 1.00 91.44 89 LYS A CA 1
ATOM 693 C C . LYS A 1 89 ? -14.272 1.774 25.673 1.00 91.44 89 LYS A C 1
ATOM 695 O O . LYS A 1 89 ? -13.660 1.799 26.734 1.00 91.44 89 LYS A O 1
ATOM 700 N N . GLU A 1 90 ? -15.581 1.550 25.592 1.00 93.19 90 GLU A N 1
ATOM 701 C CA . GLU A 1 90 ? -16.414 1.221 26.753 1.00 93.19 90 GLU A CA 1
ATOM 702 C C . GLU A 1 90 ? -16.240 -0.244 27.175 1.00 93.19 90 GLU A C 1
ATOM 704 O O . GLU A 1 90 ? -16.435 -0.582 28.341 1.00 93.19 90 GLU A O 1
ATOM 709 N N . VAL A 1 91 ? -15.837 -1.111 26.237 1.00 92.62 91 VAL A N 1
ATOM 710 C CA . VAL A 1 91 ? -15.664 -2.554 26.454 1.00 92.62 91 VAL A CA 1
ATOM 711 C C . VAL A 1 91 ? -14.263 -3.023 26.010 1.00 92.62 91 VAL A C 1
ATOM 713 O O . VAL A 1 91 ? -14.140 -3.820 25.076 1.00 92.62 91 VAL A O 1
ATOM 716 N N . PRO A 1 92 ? -13.177 -2.566 26.666 1.00 85.50 92 PRO A N 1
ATOM 717 C CA . PRO A 1 92 ? -11.805 -2.911 26.269 1.00 85.50 92 PRO A CA 1
ATOM 718 C C . PRO A 1 92 ? -11.467 -4.395 26.492 1.00 85.50 92 PRO A C 1
ATOM 720 O O . PRO A 1 92 ? -10.527 -4.923 25.901 1.00 85.50 92 PRO A O 1
ATOM 723 N N . ASP A 1 93 ? -12.251 -5.080 27.326 1.00 90.62 93 ASP A N 1
ATOM 724 C CA . ASP A 1 93 ? -12.114 -6.501 27.645 1.00 90.62 93 ASP A CA 1
ATOM 725 C C . ASP A 1 93 ? -12.772 -7.451 26.635 1.00 90.62 93 ASP A C 1
ATOM 727 O O . ASP A 1 93 ? -12.737 -8.672 26.839 1.00 90.62 93 ASP A O 1
ATOM 731 N N . ASP A 1 94 ? -13.369 -6.912 25.570 1.00 95.75 94 ASP A N 1
ATOM 732 C CA . ASP A 1 94 ? -14.017 -7.693 24.521 1.00 95.75 94 ASP A CA 1
ATOM 733 C C . ASP A 1 94 ? -13.053 -8.710 23.878 1.00 95.75 94 ASP A C 1
ATOM 735 O O . ASP A 1 94 ? -11.852 -8.468 23.709 1.00 95.75 94 ASP A O 1
ATOM 739 N N . ILE A 1 95 ? -13.594 -9.871 23.499 1.00 94.69 95 ILE A N 1
ATOM 740 C CA . ILE A 1 95 ? -12.836 -10.991 22.925 1.00 94.69 95 ILE A CA 1
ATOM 741 C C . ILE A 1 95 ? -12.090 -10.565 21.654 1.00 94.69 95 ILE A C 1
ATOM 743 O O . ILE A 1 95 ? -10.951 -10.984 21.441 1.00 94.69 95 ILE A O 1
ATOM 747 N N . LEU A 1 96 ? -12.695 -9.715 20.818 1.00 94.38 96 LEU A N 1
ATOM 748 C CA . LEU A 1 96 ? -12.045 -9.195 19.618 1.00 94.38 96 LEU A CA 1
ATOM 749 C C . LEU A 1 96 ? -10.864 -8.292 19.971 1.00 94.38 96 LEU A C 1
ATOM 751 O O . LEU A 1 96 ? -9.792 -8.442 19.389 1.00 94.38 96 LEU A O 1
ATOM 755 N N . VAL A 1 97 ? -11.015 -7.399 20.951 1.00 95.94 97 VAL A N 1
ATOM 756 C CA . VAL A 1 97 ? -9.918 -6.521 21.389 1.00 95.94 97 VAL A CA 1
ATOM 757 C C . VAL A 1 97 ? -8.759 -7.354 21.938 1.00 95.94 97 VAL A C 1
ATOM 759 O O . VAL A 1 97 ? -7.613 -7.139 21.541 1.00 95.94 97 VAL A O 1
ATOM 762 N N . LYS A 1 98 ? -9.048 -8.368 22.765 1.00 95.00 98 LYS A N 1
ATOM 763 C CA . LYS A 1 98 ? -8.041 -9.299 23.302 1.00 95.00 98 LYS A CA 1
ATOM 764 C C . LYS A 1 98 ? -7.298 -10.059 22.204 1.00 95.00 98 LYS A C 1
ATOM 766 O O . LYS A 1 98 ? -6.071 -10.103 22.242 1.00 95.00 98 LYS A O 1
ATOM 771 N N . LYS A 1 99 ? -8.016 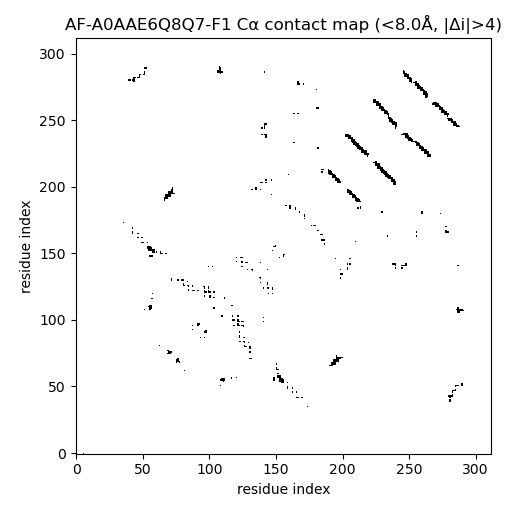-10.566 21.196 1.00 94.31 99 LYS A N 1
ATOM 772 C CA . LYS A 1 99 ? -7.433 -11.226 20.014 1.00 94.31 99 LYS A CA 1
ATOM 773 C C . LYS A 1 99 ? -6.426 -10.318 19.298 1.00 94.31 99 LYS A C 1
ATOM 775 O O . LYS A 1 99 ? -5.315 -10.743 18.988 1.00 94.31 99 LYS A O 1
ATOM 780 N N . HIS A 1 100 ? -6.793 -9.062 19.041 1.00 94.06 100 HIS A N 1
ATOM 781 C CA . HIS A 1 100 ? -5.885 -8.111 18.394 1.00 94.06 100 HIS A CA 1
ATOM 782 C C . HIS A 1 100 ? -4.704 -7.730 19.291 1.00 94.06 100 HIS A C 1
ATOM 784 O O . HIS A 1 100 ? -3.585 -7.589 18.805 1.00 94.06 100 HIS A O 1
ATOM 790 N N . LEU A 1 101 ? -4.927 -7.582 20.596 1.00 92.62 101 LEU A N 1
ATOM 791 C CA . LEU A 1 101 ? -3.869 -7.263 21.548 1.00 92.62 101 LEU A CA 1
ATOM 792 C C . LEU A 1 101 ? -2.827 -8.385 21.640 1.00 92.62 101 LEU A C 1
ATOM 794 O O . LEU A 1 101 ? -1.631 -8.107 21.675 1.00 92.62 101 LEU A O 1
ATOM 798 N N . GLU A 1 102 ? -3.271 -9.642 21.653 1.00 91.50 102 GLU A N 1
ATOM 799 C CA . GLU A 1 102 ? -2.396 -10.816 21.620 1.00 91.50 102 GLU A CA 1
ATOM 800 C C . GLU A 1 102 ? -1.540 -10.832 20.351 1.00 91.50 102 GLU A C 1
ATOM 802 O O . GLU A 1 102 ? -0.316 -10.917 20.441 1.00 91.50 102 GLU A O 1
ATOM 807 N N . TYR A 1 103 ? -2.163 -10.621 19.188 1.00 89.94 103 TYR A N 1
ATOM 808 C CA . TYR A 1 103 ? -1.450 -10.523 17.915 1.00 89.94 103 TYR A CA 1
ATOM 809 C C . TYR A 1 103 ? -0.395 -9.404 17.907 1.00 89.94 103 TYR A C 1
ATOM 811 O O . TYR A 1 103 ? 0.726 -9.605 17.436 1.00 89.94 103 TYR A O 1
ATOM 819 N N . LEU A 1 104 ? -0.719 -8.223 18.444 1.00 88.88 104 LEU A N 1
ATOM 820 C CA . LEU A 1 104 ? 0.223 -7.103 18.523 1.00 88.88 104 LEU A CA 1
ATOM 821 C C . LEU A 1 104 ? 1.403 -7.398 19.459 1.00 88.88 104 LEU A C 1
ATOM 823 O O . LEU A 1 104 ? 2.525 -7.018 19.141 1.00 88.88 104 LEU A O 1
ATOM 827 N N . LYS A 1 105 ? 1.180 -8.110 20.571 1.00 86.44 105 LYS A N 1
ATOM 828 C CA . LYS A 1 105 ? 2.245 -8.499 21.512 1.00 86.44 105 LYS A CA 1
ATOM 829 C C . LYS A 1 105 ? 3.253 -9.471 20.898 1.00 86.44 105 LYS A C 1
ATOM 831 O O . LYS A 1 105 ? 4.425 -9.440 21.268 1.00 86.44 105 LYS A O 1
ATOM 836 N N . THR A 1 106 ? 2.815 -10.324 19.974 1.00 81.94 106 THR A N 1
ATOM 837 C CA . THR A 1 106 ? 3.686 -11.289 19.286 1.00 81.94 106 THR A CA 1
ATOM 838 C C . THR A 1 106 ? 4.317 -10.734 18.007 1.00 81.94 106 THR A C 1
ATOM 840 O O . THR A 1 106 ? 5.270 -11.320 17.500 1.00 81.94 106 THR A O 1
ATOM 843 N N . SER A 1 107 ? 3.820 -9.609 17.483 1.00 75.75 107 SER A N 1
ATOM 844 C CA . SER A 1 107 ? 4.264 -9.025 16.210 1.00 75.75 107 SER A CA 1
ATOM 845 C C . SER A 1 107 ? 5.326 -7.944 16.425 1.00 75.75 107 SER A C 1
ATOM 847 O O . SER A 1 107 ? 5.029 -6.843 16.882 1.00 75.75 107 SER A O 1
ATOM 849 N N . ALA A 1 108 ? 6.577 -8.225 16.056 1.00 65.25 108 ALA A N 1
ATOM 850 C CA . ALA A 1 108 ? 7.710 -7.341 16.345 1.00 65.25 108 ALA A CA 1
ATOM 851 C C . ALA A 1 108 ? 7.756 -6.024 15.535 1.00 65.25 108 ALA A C 1
ATOM 853 O O . ALA A 1 108 ? 8.529 -5.136 15.892 1.00 65.25 108 ALA A O 1
ATOM 854 N N . GLY A 1 109 ? 6.973 -5.873 14.460 1.00 63.53 109 GLY A N 1
ATOM 855 C CA . GLY A 1 109 ? 6.989 -4.685 13.592 1.00 63.53 109 GLY A CA 1
ATOM 856 C C . GLY A 1 109 ? 6.006 -3.580 13.953 1.00 63.53 109 GLY A C 1
ATOM 857 O O . GLY A 1 109 ? 6.060 -2.509 13.348 1.00 63.53 109 GLY A O 1
ATOM 858 N N . TYR A 1 110 ? 5.145 -3.783 14.953 1.00 69.00 110 TYR A N 1
ATOM 859 C CA . TYR A 1 110 ? 4.319 -2.699 15.477 1.00 69.00 110 TYR A CA 1
ATOM 860 C C . TYR A 1 110 ? 5.063 -1.987 16.602 1.00 69.00 110 TYR A C 1
ATOM 862 O O . TYR A 1 110 ? 5.090 -2.407 17.756 1.00 69.00 110 TYR A O 1
ATOM 870 N N . SER A 1 111 ? 5.716 -0.895 16.217 1.00 55.53 111 SER A N 1
ATOM 871 C CA . SER A 1 111 ? 6.552 -0.060 17.064 1.00 55.53 111 SER A CA 1
ATOM 872 C C . SER A 1 111 ? 5.692 0.792 17.995 1.00 55.53 111 SER A C 1
ATOM 874 O O . SER A 1 111 ? 5.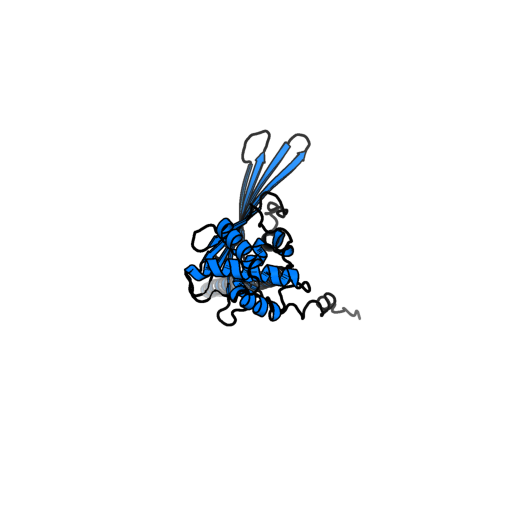436 1.964 17.735 1.00 55.53 111 SER A O 1
ATOM 876 N N . SER A 1 112 ? 5.250 0.232 19.116 1.00 57.22 112 SER A N 1
ATOM 877 C CA . SER A 1 112 ? 4.980 1.064 20.285 1.00 57.22 112 SER A CA 1
ATOM 878 C C . SER A 1 112 ? 5.382 0.331 21.556 1.00 57.22 112 SER A C 1
ATOM 880 O O . SER A 1 112 ? 4.711 -0.600 21.985 1.00 57.22 112 SER A O 1
ATOM 882 N N . HIS A 1 113 ? 6.447 0.810 22.203 1.00 60.88 113 HIS A N 1
ATOM 883 C CA . HIS A 1 113 ? 6.719 0.501 23.613 1.00 60.88 113 HIS A CA 1
ATOM 884 C C . HIS A 1 113 ? 5.653 1.094 24.556 1.00 60.88 113 HIS A C 1
ATOM 886 O O . HIS A 1 113 ? 5.672 0.832 25.753 1.00 60.88 113 HIS A O 1
ATOM 892 N N . ASP A 1 114 ? 4.734 1.893 24.010 1.00 79.56 114 ASP A N 1
ATOM 893 C CA . ASP A 1 114 ? 3.595 2.480 24.699 1.00 79.56 114 ASP A CA 1
ATOM 894 C C . ASP A 1 114 ? 2.385 1.533 24.652 1.00 79.56 114 ASP A C 1
ATOM 896 O O . ASP A 1 114 ? 1.784 1.294 23.598 1.00 79.56 114 ASP A O 1
ATOM 900 N N . GLU A 1 115 ? 2.028 1.006 25.821 1.00 83.19 115 GLU A N 1
ATOM 901 C CA . GLU A 1 115 ? 0.894 0.106 26.016 1.00 83.19 115 GLU A CA 1
ATOM 902 C C . GLU A 1 115 ? -0.444 0.753 25.624 1.00 83.19 115 GLU A C 1
ATOM 904 O O . GLU A 1 115 ? -1.293 0.089 25.025 1.00 83.19 115 GLU A O 1
ATOM 909 N N . ASN A 1 116 ? -0.615 2.061 25.843 1.00 86.75 116 ASN A N 1
ATOM 910 C CA . ASN A 1 116 ? -1.853 2.760 25.496 1.00 86.75 116 ASN A CA 1
ATOM 911 C C . ASN A 1 116 ? -2.059 2.804 23.978 1.00 86.75 116 ASN A C 1
ATOM 913 O O . ASN A 1 116 ? -3.165 2.569 23.482 1.00 86.75 116 ASN A O 1
ATOM 917 N N . LYS A 1 117 ? -0.987 3.052 23.215 1.00 86.56 117 LYS A N 1
ATOM 918 C CA . LYS A 1 117 ? -1.036 3.027 21.744 1.00 86.56 117 LYS A CA 1
ATOM 919 C C . LYS A 1 117 ? -1.313 1.625 21.213 1.00 86.56 117 LYS A C 1
ATOM 921 O O . LYS A 1 117 ? -2.060 1.485 20.243 1.00 86.56 117 LYS A O 1
ATOM 926 N N . MET A 1 118 ? -0.778 0.597 21.868 1.00 88.31 118 MET A N 1
ATOM 927 C CA . MET A 1 118 ? -1.045 -0.797 21.521 1.00 88.31 118 MET A CA 1
ATOM 928 C C . MET A 1 118 ? -2.514 -1.174 21.767 1.00 88.31 118 MET A C 1
ATOM 930 O O . MET A 1 118 ? -3.157 -1.721 20.871 1.00 88.31 118 MET A O 1
ATOM 934 N N . ILE A 1 119 ? -3.080 -0.817 22.926 1.00 90.88 119 ILE A N 1
ATOM 935 C CA . ILE A 1 119 ? -4.503 -1.039 23.243 1.00 90.88 119 ILE A CA 1
ATOM 936 C C . ILE A 1 119 ? -5.392 -0.295 22.243 1.00 90.88 119 ILE A C 1
ATOM 938 O O . ILE A 1 119 ? -6.318 -0.873 21.674 1.00 90.88 119 ILE A O 1
ATOM 942 N N . ARG A 1 120 ? -5.076 0.967 21.942 1.00 90.94 120 ARG A N 1
ATOM 943 C CA . ARG A 1 120 ? -5.799 1.745 20.930 1.00 90.94 120 ARG A CA 1
ATOM 944 C C . ARG A 1 120 ? -5.763 1.087 19.554 1.00 90.94 120 ARG A C 1
ATOM 946 O O . ARG A 1 120 ? -6.800 0.978 18.899 1.00 90.94 120 ARG A O 1
ATOM 953 N N . ARG A 1 121 ? -4.593 0.616 19.120 1.00 92.38 121 ARG A N 1
ATOM 954 C CA . ARG A 1 121 ? -4.443 -0.118 17.859 1.00 92.38 121 ARG A CA 1
ATOM 955 C C . ARG A 1 121 ? -5.249 -1.419 17.866 1.00 92.38 121 ARG A C 1
ATOM 957 O O . ARG A 1 121 ? -5.821 -1.769 16.835 1.00 92.38 121 ARG A O 1
ATOM 964 N N . ALA A 1 122 ? -5.331 -2.112 19.002 1.00 93.94 122 ALA A N 1
ATOM 965 C CA . ALA A 1 122 ? -6.154 -3.308 19.156 1.00 93.94 122 ALA A CA 1
ATOM 966 C C . ALA A 1 122 ? -7.655 -2.996 19.037 1.00 93.94 122 ALA A C 1
ATOM 968 O O . ALA A 1 122 ? -8.359 -3.691 18.308 1.00 93.94 122 ALA A O 1
ATOM 969 N N . MET A 1 123 ? -8.132 -1.909 19.656 1.00 95.06 123 MET A N 1
ATOM 970 C CA . MET A 1 123 ? -9.519 -1.442 19.511 1.00 95.06 123 MET A CA 1
ATOM 971 C C . MET A 1 123 ? -9.852 -1.064 18.061 1.00 95.06 123 MET A C 1
ATOM 973 O O . MET A 1 123 ? -10.906 -1.440 17.551 1.00 95.06 123 MET A O 1
ATOM 977 N N . MET A 1 124 ? -8.940 -0.377 17.362 1.00 94.88 124 MET A N 1
ATOM 978 C CA . MET A 1 124 ? -9.075 -0.100 15.924 1.00 94.88 124 MET A CA 1
ATOM 979 C C . MET A 1 124 ? -9.120 -1.394 15.099 1.00 94.88 124 MET A C 1
ATOM 981 O O . MET A 1 124 ? -9.928 -1.504 14.178 1.00 94.88 124 MET A O 1
ATOM 985 N N . GLY A 1 125 ? -8.291 -2.382 15.456 1.00 94.94 125 GLY A N 1
ATOM 986 C CA . GLY A 1 125 ? -8.314 -3.736 14.898 1.00 94.94 125 GLY A CA 1
ATOM 987 C C . GLY A 1 125 ? -9.693 -4.368 15.012 1.00 94.94 125 GLY A C 1
ATOM 988 O O . GLY A 1 125 ? -10.297 -4.709 13.998 1.00 94.94 125 GLY A O 1
ATOM 989 N N . ALA A 1 126 ? -10.225 -4.422 16.233 1.00 95.62 126 ALA A N 1
ATOM 990 C CA . ALA A 1 126 ? -11.525 -5.011 16.534 1.00 95.62 126 ALA A CA 1
ATOM 991 C C . ALA A 1 126 ? -12.676 -4.286 15.818 1.00 95.62 126 ALA A C 1
ATOM 993 O O . ALA A 1 126 ? -13.599 -4.926 15.304 1.00 95.62 126 ALA A O 1
ATOM 994 N N . ALA A 1 127 ? -12.616 -2.951 15.746 1.00 95.38 127 ALA A N 1
ATOM 995 C CA . ALA A 1 127 ? -13.583 -2.132 15.020 1.00 95.38 127 ALA A CA 1
ATOM 996 C C . ALA A 1 127 ? -13.579 -2.436 13.518 1.00 95.38 127 ALA A C 1
ATOM 998 O O . ALA A 1 127 ? -14.647 -2.591 12.924 1.00 95.38 127 ALA A O 1
ATOM 999 N N . PHE A 1 128 ? -12.397 -2.568 12.914 1.00 95.00 128 PHE A N 1
ATOM 1000 C CA . PHE A 1 128 ? -12.262 -2.910 11.501 1.00 95.00 128 PHE A CA 1
ATOM 1001 C C . PHE A 1 128 ? -12.682 -4.361 11.225 1.00 95.00 128 PHE A C 1
ATOM 1003 O O . PHE A 1 128 ? -13.474 -4.613 10.318 1.00 95.00 128 PHE A O 1
ATOM 1010 N N . GLU A 1 129 ? -12.217 -5.315 12.039 1.00 94.19 129 GLU A N 1
ATOM 1011 C CA . GLU A 1 129 ? -12.560 -6.736 11.919 1.00 94.19 129 GLU A CA 1
ATOM 1012 C C . GLU A 1 129 ? -14.074 -6.957 11.999 1.00 94.19 129 GLU A C 1
ATOM 1014 O O . GLU A 1 129 ? -14.615 -7.717 11.199 1.00 94.19 129 GLU A O 1
ATOM 1019 N N . LYS A 1 130 ? -14.784 -6.262 12.898 1.00 92.50 130 LYS A N 1
ATOM 1020 C CA . LYS A 1 130 ? -16.250 -6.355 13.019 1.00 92.50 130 LYS A CA 1
ATOM 1021 C C . LYS A 1 130 ? -16.983 -5.967 11.731 1.00 92.50 130 LYS A C 1
ATOM 1023 O O . LYS A 1 130 ? -18.015 -6.555 11.416 1.00 92.50 130 LYS A O 1
ATOM 1028 N N . ILE A 1 131 ? -16.451 -5.005 10.979 1.00 91.94 131 ILE A N 1
ATOM 1029 C CA . ILE A 1 131 ? -17.020 -4.574 9.696 1.00 91.94 131 ILE A CA 1
ATOM 1030 C C . ILE A 1 131 ? -16.725 -5.614 8.614 1.00 91.94 131 ILE A C 1
ATOM 1032 O O . ILE A 1 131 ? -17.625 -6.015 7.878 1.00 91.94 131 ILE A O 1
ATOM 1036 N N . VAL A 1 132 ? -15.479 -6.086 8.553 1.00 89.19 132 VAL A N 1
ATOM 1037 C CA . VAL A 1 132 ? -15.014 -7.060 7.555 1.00 89.19 132 VAL A CA 1
ATOM 1038 C C . VAL A 1 132 ? -15.682 -8.428 7.736 1.00 89.19 132 VAL A C 1
ATOM 1040 O O . VAL A 1 132 ? -16.090 -9.056 6.761 1.00 89.19 132 VAL A O 1
ATOM 1043 N N . ARG A 1 133 ? -15.873 -8.883 8.981 1.00 84.00 133 ARG A N 1
ATOM 1044 C CA . ARG A 1 133 ? -16.468 -10.189 9.309 1.00 84.00 133 ARG A CA 1
ATOM 1045 C C . ARG A 1 133 ? -17.903 -10.383 8.829 1.00 84.00 133 ARG A C 1
ATOM 1047 O O . ARG A 1 133 ? -18.373 -11.516 8.812 1.00 84.00 133 ARG A O 1
ATOM 1054 N N . LYS A 1 134 ? -18.600 -9.326 8.400 1.00 73.94 134 LYS A N 1
ATOM 1055 C CA . LYS A 1 134 ? -19.950 -9.448 7.830 1.00 73.94 134 LYS A CA 1
ATOM 1056 C C . LYS A 1 134 ? -20.004 -10.405 6.633 1.00 73.94 134 LYS A C 1
ATOM 1058 O O . LYS A 1 134 ? -21.044 -11.016 6.419 1.00 73.94 134 LYS A O 1
ATOM 1063 N N . ASN A 1 135 ? -18.906 -10.543 5.884 1.00 67.50 135 ASN A N 1
ATOM 1064 C CA . ASN A 1 135 ? -18.862 -11.333 4.649 1.00 67.50 135 ASN A CA 1
ATOM 1065 C C . ASN A 1 135 ? -17.716 -12.369 4.602 1.00 67.50 135 ASN A C 1
ATOM 1067 O O . ASN A 1 135 ? -17.588 -13.074 3.604 1.00 67.50 135 ASN A O 1
ATOM 1071 N N . THR A 1 136 ? -16.902 -12.496 5.661 1.00 67.25 136 THR A N 1
ATOM 1072 C CA . THR A 1 136 ? -15.814 -13.489 5.759 1.00 67.25 136 THR A CA 1
ATOM 1073 C C . THR A 1 136 ? -15.662 -14.034 7.177 1.00 67.25 136 THR A C 1
ATOM 1075 O O . THR A 1 136 ? -15.790 -13.302 8.158 1.00 67.25 136 THR A O 1
ATOM 1078 N N . PHE A 1 137 ? -15.356 -15.327 7.303 1.00 66.12 137 PHE A N 1
ATOM 1079 C CA . PHE A 1 137 ? -15.257 -16.000 8.603 1.00 66.12 137 PHE A CA 1
ATOM 1080 C C . PHE A 1 137 ? -13.940 -15.707 9.343 1.00 66.12 137 PHE A C 1
ATOM 1082 O O . PHE A 1 137 ? -13.909 -15.730 10.577 1.00 66.12 137 PHE A O 1
ATOM 1089 N N . SER A 1 138 ? -12.856 -15.395 8.622 1.00 78.75 138 SER A N 1
ATOM 1090 C CA . SER A 1 138 ? -11.532 -15.188 9.223 1.00 78.75 138 SER A CA 1
ATOM 1091 C C . SER A 1 138 ? -10.692 -14.172 8.440 1.00 78.75 138 SER A C 1
ATOM 1093 O O . SER A 1 138 ? -9.926 -14.554 7.550 1.00 78.75 138 SER A O 1
ATOM 1095 N N . PRO A 1 139 ? -10.820 -12.868 8.737 1.00 85.25 139 PRO A N 1
ATOM 1096 C CA . PRO A 1 139 ? -9.969 -11.868 8.115 1.00 85.25 139 PRO A CA 1
ATOM 1097 C C . PRO A 1 139 ? -8.529 -11.965 8.632 1.00 85.25 139 PRO A C 1
ATOM 1099 O O . PRO A 1 139 ? -8.289 -12.253 9.806 1.00 85.25 139 PRO A O 1
ATOM 1102 N N . ASN A 1 140 ? -7.563 -11.715 7.748 1.00 88.94 140 ASN A N 1
ATOM 1103 C CA . ASN A 1 140 ? -6.143 -11.759 8.091 1.00 88.94 140 ASN A CA 1
ATOM 1104 C C . ASN A 1 140 ? -5.747 -10.546 8.958 1.00 88.94 140 ASN A C 1
ATOM 1106 O O . ASN A 1 140 ? -5.916 -9.393 8.548 1.00 88.94 140 ASN A O 1
ATOM 1110 N N . LEU A 1 141 ? -5.208 -10.816 10.151 1.00 89.75 141 LEU A N 1
ATOM 1111 C CA . LEU A 1 141 ? -4.861 -9.790 11.139 1.00 89.75 141 LEU A CA 1
ATOM 1112 C C . LEU A 1 141 ? -3.720 -8.879 10.674 1.00 89.75 141 LEU A C 1
ATOM 1114 O O . LEU A 1 141 ? -3.807 -7.667 10.877 1.00 89.75 141 LEU A O 1
ATOM 1118 N N . CYS A 1 142 ? -2.700 -9.434 10.007 1.00 89.62 142 CYS A N 1
ATOM 1119 C CA . CYS A 1 142 ? -1.588 -8.653 9.457 1.00 89.62 142 CYS A CA 1
ATOM 1120 C C . CYS A 1 142 ? -2.107 -7.585 8.490 1.00 89.62 142 CYS A C 1
ATOM 1122 O O . CYS A 1 142 ? -1.833 -6.396 8.651 1.00 89.62 142 CYS A O 1
ATOM 1124 N N . LEU A 1 143 ? -2.964 -7.980 7.548 1.00 91.25 143 LEU A N 1
ATOM 1125 C CA . LEU A 1 143 ? -3.576 -7.082 6.581 1.00 91.25 143 LEU A CA 1
ATOM 1126 C C . LEU A 1 143 ? -4.475 -6.036 7.252 1.00 91.25 143 LEU A C 1
ATOM 1128 O O . LEU A 1 143 ? -4.431 -4.871 6.859 1.00 91.25 143 LEU A O 1
ATOM 1132 N N . ILE A 1 144 ? -5.264 -6.414 8.267 1.00 93.19 144 ILE A N 1
ATOM 1133 C CA . ILE A 1 144 ? -6.083 -5.462 9.037 1.00 93.19 144 ILE A CA 1
ATOM 1134 C C . ILE A 1 144 ? -5.194 -4.393 9.674 1.00 93.19 144 ILE A C 1
ATOM 1136 O O . ILE A 1 144 ? -5.405 -3.197 9.466 1.00 93.19 144 ILE A O 1
ATOM 1140 N N . HIS A 1 145 ? -4.179 -4.805 10.432 1.00 92.31 145 HIS A N 1
ATOM 1141 C CA . HIS A 1 145 ? -3.302 -3.860 11.111 1.00 92.31 145 HIS A CA 1
ATOM 1142 C C . HIS A 1 145 ? -2.475 -3.042 10.130 1.00 92.31 145 HIS A C 1
ATOM 1144 O O . HIS A 1 145 ? -2.192 -1.877 10.394 1.00 92.31 145 HIS A O 1
ATOM 1150 N N . HIS A 1 146 ? -2.137 -3.602 8.980 1.00 91.38 146 HIS A N 1
ATOM 1151 C CA . HIS A 1 146 ? -1.472 -2.876 7.922 1.00 91.38 146 HIS A CA 1
ATOM 1152 C C . HIS A 1 146 ? -2.369 -1.803 7.280 1.00 91.38 146 HIS A C 1
ATOM 1154 O O . HIS A 1 146 ? -1.920 -0.681 7.054 1.00 91.38 146 HIS A O 1
ATOM 1160 N N . VAL A 1 147 ? -3.660 -2.086 7.075 1.00 93.31 147 VAL A N 1
ATOM 1161 C CA . VAL A 1 147 ? -4.650 -1.077 6.659 1.00 93.31 147 VAL A CA 1
ATOM 1162 C C . VAL A 1 147 ? -4.790 0.023 7.707 1.00 93.31 147 VAL A C 1
ATOM 1164 O O . VAL A 1 147 ? -4.800 1.199 7.350 1.00 93.31 147 VAL A O 1
ATOM 1167 N N . ILE A 1 148 ? -4.825 -0.332 8.994 1.00 92.75 148 ILE A N 1
ATOM 1168 C CA . ILE A 1 148 ? -4.863 0.647 10.089 1.00 92.75 148 ILE A CA 1
ATOM 1169 C C . ILE A 1 148 ? -3.653 1.586 10.033 1.00 92.75 148 ILE A C 1
ATOM 1171 O O . ILE A 1 148 ? -3.822 2.781 10.272 1.00 92.75 148 ILE A O 1
ATOM 1175 N N . SER A 1 149 ? -2.464 1.098 9.650 1.00 91.44 149 SER A N 1
ATOM 1176 C CA . SER A 1 149 ? -1.301 1.977 9.478 1.00 91.44 149 SER A CA 1
ATOM 1177 C C . SER A 1 149 ? -1.546 3.069 8.437 1.00 91.44 149 SER A C 1
ATOM 1179 O O . SER A 1 149 ? -1.248 4.231 8.691 1.00 91.44 149 SER A O 1
ATOM 1181 N N . TYR A 1 150 ? -2.155 2.740 7.296 1.00 90.88 150 TYR A N 1
ATOM 1182 C CA . TYR A 1 150 ? -2.491 3.744 6.279 1.00 90.88 150 TYR A CA 1
ATOM 1183 C C . TYR A 1 150 ? -3.544 4.755 6.727 1.00 90.88 150 TYR A C 1
ATOM 1185 O O . TYR A 1 150 ? -3.575 5.867 6.207 1.00 90.88 150 TYR A O 1
ATOM 1193 N N . LEU A 1 151 ? -4.418 4.370 7.655 1.00 90.94 151 LEU A N 1
ATOM 1194 C CA . LEU A 1 151 ? -5.445 5.260 8.185 1.00 90.94 151 LEU A CA 1
ATOM 1195 C C . LEU A 1 151 ? -4.884 6.202 9.260 1.00 90.94 151 LEU A C 1
ATOM 1197 O O . LEU A 1 151 ? -5.264 7.369 9.295 1.00 90.94 151 LEU A O 1
ATOM 1201 N N . TYR A 1 152 ? -3.994 5.707 10.129 1.00 88.81 152 TYR A N 1
ATOM 1202 C CA . TYR A 1 152 ? -3.708 6.360 11.411 1.00 88.81 152 TYR A CA 1
ATOM 1203 C C . TYR A 1 152 ? -2.234 6.446 11.815 1.00 88.81 152 TYR A C 1
ATOM 1205 O O . TYR A 1 152 ? -1.937 7.092 12.821 1.00 88.81 152 TYR A O 1
ATOM 1213 N N . SER A 1 153 ? -1.300 5.812 11.104 1.00 87.12 153 SER A N 1
ATOM 1214 C CA . SER A 1 153 ? 0.111 5.861 11.501 1.00 87.12 153 SER A CA 1
ATOM 1215 C C . SER A 1 153 ? 0.804 7.145 11.044 1.00 87.12 153 SER A C 1
ATOM 1217 O O . SER A 1 153 ? 0.501 7.711 9.991 1.00 87.12 153 SER A O 1
ATOM 1219 N N . ILE A 1 154 ? 1.761 7.615 11.844 1.00 80.88 154 ILE A N 1
ATOM 1220 C CA . ILE A 1 154 ? 2.548 8.819 11.541 1.00 80.88 154 ILE A CA 1
ATOM 1221 C C . ILE A 1 154 ? 3.416 8.585 10.299 1.00 80.88 154 ILE A C 1
ATOM 1223 O O . ILE A 1 154 ? 3.300 9.320 9.321 1.00 80.88 154 ILE A O 1
ATOM 1227 N N . GLY A 1 155 ? 4.207 7.508 10.278 1.00 80.31 155 GLY A N 1
ATOM 1228 C CA . GLY A 1 155 ? 5.138 7.218 9.182 1.00 80.31 155 GLY A CA 1
ATOM 1229 C C . GLY A 1 155 ? 4.476 6.897 7.842 1.00 80.31 155 GLY A C 1
ATOM 1230 O O . GLY A 1 155 ? 5.139 6.917 6.807 1.00 80.31 155 GLY A O 1
ATOM 1231 N N . TYR A 1 156 ? 3.171 6.622 7.840 1.00 85.62 156 TYR A N 1
ATOM 1232 C CA . TYR A 1 156 ? 2.412 6.272 6.641 1.00 85.62 156 TYR A CA 1
ATOM 1233 C C . TYR A 1 156 ? 1.794 7.483 5.925 1.00 85.62 156 TYR A C 1
ATOM 1235 O O . TYR A 1 156 ? 1.321 7.314 4.801 1.00 85.62 156 TYR A O 1
ATOM 1243 N N . GLU A 1 157 ? 1.846 8.687 6.515 1.00 77.00 157 GLU A N 1
ATOM 1244 C CA . GLU A 1 157 ? 1.308 9.920 5.904 1.00 77.00 157 GLU A CA 1
ATOM 1245 C C . GLU A 1 157 ? 1.904 10.174 4.523 1.00 77.00 157 GLU A C 1
ATOM 1247 O O . GLU A 1 157 ? 1.195 10.302 3.525 1.00 77.00 157 GLU A O 1
ATOM 1252 N N . ASP A 1 158 ? 3.236 10.157 4.479 1.00 81.69 158 ASP A N 1
ATOM 1253 C CA . ASP A 1 158 ? 4.014 10.518 3.302 1.00 81.69 158 ASP A CA 1
ATOM 1254 C C . ASP A 1 158 ? 4.603 9.291 2.602 1.00 81.69 158 ASP A C 1
ATOM 1256 O O . ASP A 1 158 ? 5.148 9.406 1.504 1.00 81.69 158 ASP A O 1
ATOM 1260 N N . LEU A 1 159 ? 4.474 8.095 3.195 1.00 88.38 159 LEU A N 1
ATOM 1261 C CA . LEU A 1 159 ? 5.041 6.851 2.664 1.00 88.38 159 LEU A CA 1
ATOM 1262 C C . LEU A 1 159 ? 4.646 6.634 1.203 1.00 88.38 159 LEU A C 1
ATOM 1264 O O . LEU A 1 159 ? 5.497 6.385 0.353 1.00 88.38 159 LEU A O 1
ATOM 1268 N N . LEU A 1 160 ? 3.358 6.770 0.888 1.00 87.06 160 LEU A N 1
ATOM 1269 C CA . LEU A 1 160 ? 2.849 6.554 -0.466 1.00 87.06 160 LEU A CA 1
ATOM 1270 C C . LEU A 1 160 ? 3.372 7.602 -1.457 1.00 87.06 160 LEU A C 1
ATOM 1272 O O . LEU A 1 160 ? 3.668 7.260 -2.603 1.00 87.06 160 LEU A O 1
ATOM 1276 N N . VAL A 1 161 ? 3.539 8.853 -1.015 1.00 84.50 161 VAL A N 1
ATOM 1277 C CA . VAL A 1 161 ? 4.170 9.928 -1.800 1.00 84.50 161 VAL A CA 1
ATOM 1278 C C . VAL A 1 161 ? 5.631 9.594 -2.076 1.00 84.50 161 VAL A C 1
ATOM 1280 O O . VAL A 1 161 ? 6.094 9.708 -3.213 1.00 84.50 161 VAL A O 1
ATOM 1283 N N . HIS A 1 162 ? 6.354 9.108 -1.070 1.00 87.56 162 HIS A N 1
ATOM 1284 C CA . HIS A 1 162 ? 7.737 8.686 -1.225 1.00 87.56 162 HIS A CA 1
ATOM 1285 C C . HIS A 1 162 ? 7.879 7.482 -2.165 1.00 87.56 162 HIS A C 1
ATOM 1287 O O . HIS A 1 162 ? 8.754 7.513 -3.031 1.00 87.56 162 HIS A O 1
ATOM 1293 N N . LEU A 1 163 ? 7.000 6.474 -2.079 1.00 89.69 163 LEU A N 1
ATOM 1294 C CA . LEU A 1 163 ? 6.989 5.341 -3.014 1.00 89.69 163 LEU A CA 1
ATOM 1295 C C . LEU A 1 163 ? 6.794 5.820 -4.460 1.00 89.69 163 LEU A C 1
ATOM 1297 O O . LEU A 1 163 ? 7.555 5.435 -5.348 1.00 89.69 163 LEU A O 1
ATOM 1301 N N . VAL A 1 164 ? 5.826 6.713 -4.700 1.00 87.12 164 VAL A N 1
ATOM 1302 C CA . VAL A 1 164 ? 5.603 7.302 -6.031 1.00 87.12 164 VAL A CA 1
ATOM 1303 C C . VAL A 1 164 ? 6.842 8.056 -6.512 1.00 87.12 164 VAL A C 1
ATOM 1305 O O . VAL A 1 164 ? 7.291 7.851 -7.641 1.00 87.12 164 VAL A O 1
ATOM 1308 N N . ASN A 1 165 ? 7.443 8.882 -5.656 1.00 85.38 165 ASN A N 1
ATOM 1309 C CA . ASN A 1 165 ? 8.649 9.630 -5.993 1.00 85.38 165 ASN A CA 1
ATOM 1310 C C . ASN A 1 165 ? 9.831 8.711 -6.343 1.00 85.38 165 ASN A C 1
ATOM 1312 O O . ASN A 1 165 ? 10.571 9.014 -7.280 1.00 85.38 165 ASN A O 1
ATOM 1316 N N . GLU A 1 166 ? 10.009 7.584 -5.652 1.00 88.81 166 GLU A N 1
ATOM 1317 C CA . GLU A 1 166 ? 11.056 6.607 -5.972 1.00 88.81 166 GLU A CA 1
ATOM 1318 C C . GLU A 1 166 ? 10.815 5.895 -7.307 1.00 88.81 166 GLU A C 1
ATOM 1320 O O . GLU A 1 166 ? 11.734 5.792 -8.124 1.00 88.81 166 GLU A O 1
ATOM 1325 N N . VAL A 1 167 ? 9.572 5.513 -7.606 1.00 88.00 167 VAL A N 1
ATOM 1326 C CA . VAL A 1 167 ? 9.205 4.948 -8.916 1.00 88.00 167 VAL A CA 1
ATOM 1327 C C . VAL A 1 167 ? 9.468 5.960 -10.043 1.00 88.00 167 VAL A C 1
ATOM 1329 O O . VAL A 1 167 ? 10.000 5.611 -11.102 1.00 88.00 167 VAL A O 1
ATOM 1332 N N . LEU A 1 168 ? 9.170 7.243 -9.819 1.00 82.12 168 LEU A N 1
ATOM 1333 C CA . LEU A 1 168 ? 9.472 8.319 -10.770 1.00 82.12 168 LEU A CA 1
ATOM 1334 C C . LEU A 1 168 ? 10.978 8.562 -10.934 1.00 82.12 168 LEU A C 1
ATOM 1336 O O . LEU A 1 168 ? 11.439 8.857 -12.039 1.00 82.12 168 LEU A O 1
ATOM 1340 N N . LYS A 1 169 ? 11.771 8.453 -9.861 1.00 83.25 169 LYS A N 1
ATOM 1341 C CA . LYS A 1 169 ? 13.243 8.529 -9.934 1.00 83.25 169 LYS A CA 1
ATOM 1342 C C . LYS A 1 169 ? 13.818 7.367 -10.743 1.00 83.25 169 LYS A C 1
ATOM 1344 O O . LYS A 1 169 ? 14.654 7.605 -11.613 1.00 83.25 169 LYS A O 1
ATOM 1349 N N . TYR A 1 170 ? 13.336 6.144 -10.522 1.00 83.81 170 TYR A N 1
ATOM 1350 C CA . TYR A 1 170 ? 13.737 4.970 -11.302 1.00 83.81 170 TYR A CA 1
ATOM 1351 C C . TYR A 1 170 ? 13.456 5.146 -12.799 1.00 83.81 170 TYR A C 1
ATOM 1353 O O . TYR A 1 170 ? 14.318 4.886 -13.640 1.00 83.81 170 TYR A O 1
ATOM 1361 N N . LYS A 1 171 ? 12.274 5.657 -13.158 1.00 79.19 171 LYS A N 1
ATOM 1362 C CA . LYS A 1 171 ? 11.937 5.923 -14.564 1.00 79.19 171 LYS A CA 1
ATOM 1363 C C . LYS A 1 171 ? 12.881 6.946 -15.205 1.00 79.19 171 LYS A C 1
ATOM 1365 O O . LYS A 1 171 ? 13.311 6.762 -16.341 1.00 79.19 171 LYS A O 1
ATOM 1370 N N . ARG A 1 172 ? 13.248 8.000 -14.467 1.00 75.25 172 ARG A N 1
ATOM 1371 C CA . ARG A 1 172 ? 14.207 9.022 -14.926 1.00 75.25 172 ARG A CA 1
ATOM 1372 C C . ARG A 1 172 ? 15.622 8.472 -15.125 1.00 75.25 172 ARG A C 1
ATOM 1374 O O . ARG A 1 172 ? 16.317 8.931 -16.020 1.00 75.25 172 ARG A O 1
ATOM 1381 N N . SER A 1 173 ? 16.055 7.506 -14.313 1.00 73.25 173 SER A N 1
ATOM 1382 C CA . SER A 1 173 ? 17.406 6.923 -14.395 1.00 73.25 173 SER A CA 1
ATOM 1383 C C . SER A 1 173 ? 17.538 5.777 -15.409 1.00 73.25 173 SER A C 1
ATOM 1385 O O . SER A 1 173 ? 18.647 5.297 -15.674 1.00 73.25 173 SER A O 1
ATOM 1387 N N . THR A 1 174 ? 16.421 5.299 -15.960 1.00 68.94 174 THR A N 1
ATOM 1388 C CA . THR A 1 174 ? 16.377 4.206 -16.944 1.00 68.94 174 THR A CA 1
ATOM 1389 C C . THR A 1 174 ? 16.181 4.693 -18.376 1.00 68.94 174 THR A C 1
ATOM 1391 O O . THR A 1 174 ? 16.670 4.034 -19.289 1.00 68.94 174 THR A O 1
ATOM 1394 N N . TRP A 1 175 ? 15.547 5.849 -18.595 1.00 57.53 175 TRP A N 1
ATOM 1395 C CA . TRP A 1 175 ? 15.393 6.458 -19.922 1.00 57.53 175 TRP A CA 1
ATOM 1396 C C . TRP A 1 175 ? 16.227 7.736 -20.059 1.00 57.53 175 TRP A C 1
ATOM 1398 O O . TRP A 1 175 ? 16.207 8.592 -19.180 1.00 57.53 175 TRP A O 1
ATOM 1408 N N . CYS A 1 176 ? 16.960 7.863 -21.172 1.00 44.47 176 CYS A N 1
ATOM 1409 C CA . CYS A 1 176 ? 17.821 9.006 -21.482 1.00 44.47 176 CYS A CA 1
ATOM 1410 C C . CYS A 1 176 ? 17.084 10.347 -21.320 1.00 44.47 176 CYS A C 1
ATOM 1412 O O . CYS A 1 176 ? 16.230 10.685 -22.134 1.00 44.47 176 CYS A O 1
ATOM 1414 N N . SER A 1 177 ? 17.433 11.071 -20.248 1.00 44.72 177 SER A N 1
ATOM 1415 C CA . SER A 1 177 ? 17.629 12.532 -20.105 1.00 44.72 177 SER A CA 1
ATOM 1416 C C . SER A 1 177 ? 16.578 13.553 -20.586 1.00 44.72 177 SER A C 1
ATOM 1418 O O . SER A 1 177 ? 16.654 14.701 -20.150 1.00 44.72 177 SER A O 1
ATOM 1420 N N . ASN A 1 178 ? 15.570 13.199 -21.384 1.00 43.69 178 ASN A N 1
ATOM 1421 C CA . ASN A 1 178 ? 14.621 14.164 -21.955 1.00 43.69 178 ASN A CA 1
ATOM 1422 C C . ASN A 1 178 ? 13.318 14.305 -21.160 1.00 43.69 178 ASN A C 1
ATOM 1424 O O . ASN A 1 178 ? 12.558 15.242 -21.390 1.00 43.69 178 ASN A O 1
ATOM 1428 N N . VAL A 1 179 ? 13.073 13.453 -20.160 1.00 48.16 179 VAL A N 1
ATOM 1429 C CA . VAL A 1 179 ? 11.937 13.621 -19.241 1.00 48.16 179 VAL A CA 1
ATOM 1430 C C . VAL A 1 179 ? 12.389 14.366 -17.979 1.00 48.16 179 VAL A C 1
ATOM 1432 O O . VAL A 1 179 ? 12.359 13.837 -16.871 1.00 48.16 179 VAL A O 1
ATOM 1435 N N . LYS A 1 180 ? 12.796 15.636 -18.133 1.00 50.62 180 LYS A N 1
ATOM 1436 C CA . LYS A 1 180 ? 12.977 16.593 -17.013 1.00 50.62 180 LYS A CA 1
ATOM 1437 C C . LYS A 1 180 ? 11.643 17.008 -16.354 1.00 50.62 180 LYS A C 1
ATOM 1439 O O . LYS A 1 180 ? 11.630 17.859 -15.471 1.00 50.62 180 LYS A O 1
ATOM 1444 N N . TYR A 1 181 ? 10.524 16.436 -16.798 1.00 52.22 181 TYR A N 1
ATOM 1445 C CA . TYR A 1 181 ? 9.180 16.982 -16.596 1.00 52.22 181 TYR A CA 1
ATOM 1446 C C . TYR A 1 181 ? 8.466 16.536 -15.323 1.00 52.22 181 TYR A C 1
ATOM 1448 O O . TYR A 1 181 ? 7.444 17.126 -14.990 1.00 52.22 181 TYR A O 1
ATOM 1456 N N . VAL A 1 182 ? 8.978 15.543 -14.592 1.00 52.78 182 VAL A N 1
ATOM 1457 C CA . VAL A 1 182 ? 8.321 15.095 -13.357 1.00 52.78 182 VAL A CA 1
ATOM 1458 C C . VAL A 1 182 ? 9.077 15.647 -12.152 1.00 52.78 182 VAL A C 1
ATOM 1460 O O . VAL A 1 182 ? 10.123 15.115 -11.764 1.00 52.78 182 VAL A O 1
ATOM 1463 N N . SER A 1 183 ? 8.578 16.758 -11.604 1.00 56.19 183 SER A N 1
ATOM 1464 C CA . SER A 1 183 ? 9.009 17.269 -10.303 1.00 56.19 183 SER A CA 1
ATOM 1465 C C . SER A 1 183 ? 8.715 16.222 -9.225 1.00 56.19 183 SER A C 1
ATOM 1467 O O . SER A 1 183 ? 7.805 15.403 -9.359 1.00 56.19 183 SER A O 1
ATOM 1469 N N . ASN A 1 184 ? 9.530 16.200 -8.165 1.00 62.41 184 ASN A N 1
ATOM 1470 C CA . ASN A 1 184 ? 9.180 15.398 -6.996 1.00 62.41 184 ASN A CA 1
ATOM 1471 C C . ASN A 1 184 ? 7.858 15.946 -6.457 1.00 62.41 184 ASN A C 1
ATOM 1473 O O . ASN A 1 184 ? 7.751 17.146 -6.199 1.00 62.41 184 ASN A O 1
ATOM 1477 N N . ILE A 1 185 ? 6.880 15.065 -6.290 1.00 65.06 185 ILE A N 1
ATOM 1478 C CA . ILE A 1 185 ? 5.596 15.428 -5.709 1.00 65.06 185 ILE A CA 1
ATOM 1479 C C . ILE A 1 185 ? 5.868 15.738 -4.243 1.00 65.06 185 ILE A C 1
ATOM 1481 O O . ILE A 1 185 ? 6.412 14.899 -3.517 1.00 65.06 185 ILE A O 1
ATOM 1485 N N . ARG A 1 186 ? 5.551 16.963 -3.825 1.00 63.72 186 ARG A N 1
ATOM 1486 C CA . ARG A 1 186 ? 5.643 17.346 -2.418 1.00 63.72 186 ARG A CA 1
ATOM 1487 C C . ARG A 1 186 ? 4.427 16.794 -1.673 1.00 63.72 186 ARG A C 1
ATOM 1489 O O . ARG A 1 186 ? 3.327 16.826 -2.231 1.00 63.72 186 ARG A O 1
ATOM 1496 N N . PRO A 1 187 ? 4.595 16.327 -0.428 1.00 59.12 187 PRO A N 1
ATOM 1497 C CA . PRO A 1 187 ? 3.451 16.064 0.430 1.00 59.12 187 PRO A CA 1
ATOM 1498 C C . PRO A 1 187 ? 2.622 17.347 0.574 1.00 59.12 187 PRO A C 1
ATOM 1500 O O . PRO A 1 187 ? 3.179 18.430 0.763 1.00 59.12 187 PRO A O 1
ATOM 1503 N N . GLY A 1 188 ? 1.301 17.266 0.396 1.00 61.72 188 GLY A N 1
ATOM 1504 C CA . GLY A 1 188 ? 0.456 18.459 0.353 1.00 61.72 188 GLY A CA 1
ATOM 1505 C C . GLY A 1 188 ? -1.030 18.191 0.115 1.00 61.72 188 GLY A C 1
ATOM 1506 O O . GLY A 1 188 ? -1.519 17.064 0.188 1.00 61.72 188 GLY A O 1
ATOM 1507 N N . ASN A 1 189 ? -1.783 19.259 -0.161 1.00 59.22 189 ASN A N 1
ATOM 1508 C CA . ASN A 1 189 ? -3.251 19.229 -0.233 1.00 59.22 189 ASN A CA 1
ATOM 1509 C C . ASN A 1 189 ? -3.851 18.472 -1.423 1.00 59.22 189 ASN A C 1
ATOM 1511 O O . ASN A 1 189 ? -5.043 18.185 -1.395 1.00 59.22 189 ASN A O 1
ATOM 1515 N N . GLY A 1 190 ? -3.048 18.105 -2.419 1.00 74.62 190 GLY A N 1
ATOM 1516 C CA . GLY A 1 190 ? -3.515 17.391 -3.605 1.00 74.62 190 GLY A CA 1
ATOM 1517 C C . GLY A 1 190 ? -3.399 15.867 -3.546 1.00 74.62 190 GLY A C 1
ATOM 1518 O O . GLY A 1 190 ? -3.590 15.229 -4.574 1.00 74.62 190 GLY A O 1
ATOM 1519 N N . VAL A 1 191 ? -3.059 15.264 -2.402 1.00 82.38 191 VAL A N 1
ATOM 1520 C CA . VAL A 1 191 ? -3.001 13.797 -2.265 1.00 82.38 191 VAL A CA 1
ATOM 1521 C C . VAL A 1 191 ? -4.329 13.277 -1.730 1.00 82.38 191 VAL A C 1
ATOM 1523 O O . VAL A 1 191 ? -4.781 13.700 -0.669 1.00 82.38 191 VAL A O 1
ATOM 1526 N N . THR A 1 192 ? -4.929 12.333 -2.448 1.00 87.94 192 THR A N 1
ATOM 1527 C CA . THR A 1 192 ? -6.096 11.573 -1.996 1.00 87.94 192 THR A CA 1
ATOM 1528 C C . THR A 1 192 ? -5.780 10.086 -1.989 1.00 87.94 192 THR A C 1
ATOM 1530 O O . THR A 1 192 ? -5.141 9.550 -2.900 1.00 87.94 192 THR A O 1
ATOM 1533 N N . LEU A 1 193 ? -6.216 9.420 -0.926 1.00 90.38 193 LEU A N 1
ATOM 1534 C CA . LEU A 1 193 ? -5.971 8.011 -0.675 1.00 90.38 193 LEU A CA 1
ATOM 1535 C C . LEU A 1 193 ? -7.308 7.282 -0.664 1.00 90.38 193 LEU A C 1
ATOM 1537 O O . LEU A 1 193 ? -8.193 7.607 0.115 1.00 90.38 193 LEU A O 1
ATOM 1541 N N . THR A 1 194 ? -7.472 6.277 -1.515 1.00 92.62 194 THR A N 1
ATOM 1542 C CA . THR A 1 194 ? -8.614 5.364 -1.447 1.00 92.62 194 THR A CA 1
ATOM 1543 C C . THR A 1 194 ? -8.122 3.974 -1.090 1.00 92.62 194 THR A C 1
ATOM 1545 O O . THR A 1 194 ? -7.368 3.366 -1.849 1.00 92.62 194 THR A O 1
ATOM 1548 N N . ILE A 1 195 ? -8.586 3.455 0.038 1.00 93.31 195 ILE A N 1
ATOM 1549 C CA . ILE A 1 195 ? -8.309 2.098 0.497 1.00 93.31 195 ILE A CA 1
ATOM 1550 C C . ILE A 1 195 ? -9.563 1.271 0.250 1.00 93.31 195 ILE A C 1
ATOM 1552 O O . ILE A 1 195 ? -10.633 1.610 0.747 1.00 93.31 195 ILE A O 1
ATOM 1556 N N . LYS A 1 196 ? -9.444 0.202 -0.534 1.00 93.06 196 LYS A N 1
ATOM 1557 C CA . LYS A 1 196 ? -10.534 -0.735 -0.806 1.00 93.06 196 LYS A CA 1
ATOM 1558 C C . LYS A 1 196 ? -10.186 -2.099 -0.240 1.00 93.06 196 LYS A C 1
ATOM 1560 O O . LYS A 1 196 ? -9.241 -2.714 -0.717 1.00 93.06 196 LYS A O 1
ATOM 1565 N N . TYR A 1 197 ? -10.949 -2.566 0.731 1.00 90.50 197 TYR A N 1
ATOM 1566 C CA . TYR A 1 197 ? -10.839 -3.913 1.269 1.00 90.50 197 TYR A CA 1
ATOM 1567 C C . TYR A 1 197 ? -11.925 -4.788 0.646 1.00 90.50 197 TYR A C 1
ATOM 1569 O O . TYR A 1 197 ? -13.109 -4.454 0.721 1.00 90.50 197 TYR A O 1
ATOM 1577 N N . ASP A 1 198 ? -11.519 -5.883 0.015 1.00 85.44 198 ASP A N 1
ATOM 1578 C CA . ASP A 1 198 ? -12.425 -6.899 -0.509 1.00 85.44 198 ASP A CA 1
ATOM 1579 C C . ASP A 1 198 ? -12.340 -8.132 0.390 1.00 85.44 198 ASP A C 1
ATOM 1581 O O . ASP A 1 198 ? -11.334 -8.852 0.399 1.00 85.44 198 ASP A O 1
ATOM 1585 N N . SER A 1 199 ? -13.388 -8.324 1.189 1.00 79.31 199 SER A N 1
ATOM 1586 C CA . SER A 1 199 ? -13.494 -9.437 2.131 1.00 79.31 199 SER A CA 1
ATOM 1587 C C . SER A 1 199 ? -14.107 -10.686 1.493 1.00 79.31 199 SER A C 1
ATOM 1589 O O . SER A 1 199 ? -14.031 -11.772 2.062 1.00 79.31 199 SER A O 1
ATOM 1591 N N . ARG A 1 200 ? -14.691 -10.555 0.293 1.00 73.50 200 ARG A N 1
ATOM 1592 C CA . ARG A 1 200 ? -15.377 -11.646 -0.418 1.00 73.50 200 ARG A CA 1
ATOM 1593 C C . ARG A 1 200 ? -14.407 -12.542 -1.182 1.00 73.50 200 ARG A C 1
ATOM 1595 O O . ARG A 1 200 ? -14.766 -13.648 -1.581 1.00 73.50 200 ARG A O 1
ATOM 1602 N N . VAL A 1 201 ? -13.186 -12.069 -1.410 1.00 68.44 201 VAL A N 1
ATOM 1603 C CA . VAL A 1 201 ? -12.115 -12.852 -2.026 1.00 68.44 201 VAL A CA 1
ATOM 1604 C C . VAL A 1 201 ? -11.420 -13.690 -0.953 1.00 68.44 201 VAL A C 1
ATOM 1606 O O . VAL A 1 201 ? -10.975 -13.159 0.060 1.00 68.44 201 VAL A O 1
ATOM 1609 N N . LEU A 1 202 ? -11.269 -14.995 -1.216 1.00 57.66 202 LEU A N 1
ATOM 1610 C CA . LEU A 1 202 ? -10.695 -16.002 -0.304 1.00 57.66 202 LEU A CA 1
ATOM 1611 C C . LEU A 1 202 ? -9.367 -15.597 0.359 1.00 57.66 202 LEU A C 1
ATOM 1613 O O . LEU A 1 202 ? -9.089 -16.032 1.470 1.00 57.66 202 LEU A O 1
ATOM 1617 N N . SER A 1 203 ? -8.547 -14.777 -0.300 1.00 60.34 203 SER A N 1
ATOM 1618 C CA . SER A 1 203 ? -7.244 -14.361 0.224 1.00 60.34 203 SER A CA 1
ATOM 1619 C C . SER A 1 203 ? -7.283 -13.142 1.150 1.00 60.34 203 SER A C 1
ATOM 1621 O O . SER A 1 203 ? -6.241 -12.827 1.710 1.00 60.34 203 SER A O 1
ATOM 1623 N N . ASN A 1 204 ? -8.427 -12.455 1.304 1.00 73.25 204 ASN A N 1
ATOM 1624 C CA . ASN A 1 204 ? -8.534 -11.082 1.819 1.00 73.25 204 ASN A CA 1
ATOM 1625 C C . ASN A 1 204 ? -7.577 -10.130 1.072 1.00 73.25 204 ASN A C 1
ATOM 1627 O O . ASN A 1 204 ? -6.357 -10.205 1.204 1.00 73.25 204 ASN A O 1
ATOM 1631 N N . GLN A 1 205 ? -8.101 -9.221 0.252 1.00 86.06 205 GLN A N 1
ATOM 1632 C CA . GLN A 1 205 ? -7.247 -8.313 -0.520 1.00 86.06 205 GLN A CA 1
ATOM 1633 C C . GLN A 1 205 ? -7.547 -6.859 -0.188 1.00 86.06 205 GLN A C 1
ATOM 1635 O O . GLN A 1 205 ? -8.698 -6.430 -0.154 1.00 86.06 205 GLN A O 1
ATOM 1640 N N . CYS A 1 206 ? -6.488 -6.078 -0.008 1.00 91.12 206 CYS A N 1
ATOM 1641 C CA . CYS A 1 206 ? -6.568 -4.631 0.053 1.00 91.12 206 CYS A CA 1
ATOM 1642 C C . CYS A 1 206 ? -6.045 -4.034 -1.257 1.00 91.12 206 CYS A C 1
ATOM 1644 O O . CYS A 1 206 ? -5.018 -4.449 -1.787 1.00 91.12 206 CYS A O 1
ATOM 1646 N N . CYS A 1 207 ? -6.740 -3.044 -1.798 1.00 92.19 207 CYS A N 1
ATOM 1647 C CA . CYS A 1 207 ? -6.278 -2.224 -2.903 1.00 92.19 207 CYS A CA 1
ATOM 1648 C C . CYS A 1 207 ? -6.126 -0.788 -2.417 1.00 92.19 207 CYS A C 1
ATOM 1650 O O . CYS A 1 207 ? -7.105 -0.129 -2.067 1.00 92.19 207 CYS A O 1
ATOM 1652 N N . ILE A 1 208 ? -4.908 -0.275 -2.494 1.00 92.25 208 ILE A N 1
ATOM 1653 C CA . ILE A 1 208 ? -4.589 1.116 -2.217 1.00 92.25 208 ILE A CA 1
ATOM 1654 C C . ILE A 1 208 ? -4.473 1.857 -3.537 1.00 92.25 208 ILE A C 1
ATOM 1656 O O . ILE A 1 208 ? -3.624 1.547 -4.374 1.00 92.25 208 ILE A O 1
ATOM 1660 N N . LYS A 1 209 ? -5.342 2.844 -3.729 1.00 92.00 209 LYS A N 1
ATOM 1661 C CA . LYS A 1 209 ? -5.268 3.800 -4.826 1.00 92.00 209 LYS A CA 1
ATOM 1662 C C . LYS A 1 209 ? -4.827 5.144 -4.271 1.00 92.00 209 LYS A C 1
ATOM 1664 O O . LYS A 1 209 ? -5.433 5.649 -3.333 1.00 92.00 209 LYS A O 1
ATOM 1669 N N . VAL A 1 210 ? -3.811 5.724 -4.887 1.00 89.75 210 VAL A N 1
ATOM 1670 C CA . VAL A 1 210 ? -3.284 7.035 -4.519 1.00 89.75 210 VAL A CA 1
ATOM 1671 C C . VAL A 1 210 ? -3.387 7.928 -5.734 1.00 89.75 210 VAL A C 1
ATOM 1673 O O . VAL A 1 210 ? -2.805 7.602 -6.767 1.00 89.75 210 VAL A O 1
ATOM 1676 N N . ASP A 1 211 ? -4.131 9.019 -5.613 1.00 89.50 211 ASP A N 1
ATOM 1677 C CA . ASP A 1 211 ? -4.200 10.058 -6.632 1.00 89.50 211 ASP A CA 1
ATOM 1678 C C . ASP A 1 211 ? -3.541 11.317 -6.074 1.00 89.50 211 ASP A C 1
ATOM 1680 O O . ASP A 1 211 ? -3.897 11.798 -4.999 1.00 89.50 211 ASP A O 1
ATOM 1684 N N . MET A 1 212 ? -2.554 11.827 -6.796 1.00 87.75 212 MET A N 1
ATOM 1685 C CA . MET A 1 212 ? -1.750 12.974 -6.403 1.00 87.75 212 MET A CA 1
ATOM 1686 C C . MET A 1 212 ? -1.894 14.069 -7.439 1.00 87.75 212 MET A C 1
ATOM 1688 O O . MET A 1 212 ? -1.703 13.831 -8.631 1.00 87.75 212 MET A O 1
ATOM 1692 N N . TYR A 1 213 ? -2.174 15.269 -6.963 1.00 84.62 213 TYR A N 1
ATOM 1693 C CA . TYR A 1 213 ? -2.247 16.486 -7.741 1.00 84.62 213 TYR A CA 1
ATOM 1694 C C . TYR A 1 213 ? -1.219 17.484 -7.216 1.00 84.62 213 TYR A C 1
ATOM 1696 O O . TYR A 1 213 ? -1.156 17.737 -6.013 1.00 84.62 213 TYR A O 1
ATOM 1704 N N . SER A 1 214 ? -0.418 18.057 -8.108 1.00 81.31 214 SER A N 1
ATOM 1705 C CA . SER A 1 214 ? 0.512 19.133 -7.764 1.00 81.31 214 SER A CA 1
ATOM 1706 C C . SER A 1 214 ? 0.463 20.224 -8.818 1.00 81.31 214 SER A C 1
ATOM 1708 O O . SER A 1 214 ? 0.430 19.931 -10.015 1.00 81.31 214 SER A O 1
ATOM 1710 N N . GLU A 1 215 ? 0.496 21.475 -8.371 1.00 80.31 215 GLU A N 1
ATOM 1711 C CA . GLU A 1 215 ? 0.662 22.644 -9.230 1.00 80.31 215 GLU A CA 1
ATOM 1712 C C . GLU A 1 215 ? 1.964 23.352 -8.870 1.00 80.31 215 GLU A C 1
ATOM 1714 O O . GLU A 1 215 ? 2.165 23.726 -7.717 1.00 80.31 215 GLU A O 1
ATOM 1719 N N . ASP A 1 216 ? 2.816 23.567 -9.866 1.00 77.12 216 ASP A N 1
ATOM 1720 C CA . ASP A 1 216 ? 4.059 24.314 -9.735 1.00 77.12 216 ASP A CA 1
ATOM 1721 C C . ASP A 1 216 ? 4.003 25.538 -10.662 1.00 77.12 216 ASP A C 1
ATOM 1723 O O . ASP A 1 216 ? 3.595 25.441 -11.823 1.00 77.12 216 ASP A O 1
ATOM 1727 N N . PHE A 1 217 ? 4.442 26.696 -10.171 1.00 75.00 217 PHE A N 1
ATOM 1728 C CA . PHE A 1 217 ? 4.616 27.897 -10.990 1.00 75.00 217 PHE A CA 1
ATOM 1729 C C . PHE A 1 217 ? 6.100 28.075 -11.296 1.00 75.00 217 PHE A C 1
ATOM 1731 O O . PHE A 1 217 ? 6.916 28.281 -10.397 1.00 75.00 217 PHE A O 1
ATOM 1738 N N . LEU A 1 218 ? 6.454 27.973 -12.574 1.00 72.00 218 LEU A N 1
ATOM 1739 C CA . LEU A 1 218 ? 7.804 28.198 -13.068 1.00 72.00 218 LEU A CA 1
ATOM 1740 C C . LEU A 1 218 ? 7.881 29.619 -13.622 1.00 72.00 218 LEU A C 1
ATOM 1742 O O . LEU A 1 218 ? 7.158 29.978 -14.554 1.00 72.00 218 LEU A O 1
ATOM 1746 N N . ASN A 1 219 ? 8.756 30.428 -13.030 1.00 67.75 219 ASN A N 1
ATOM 1747 C CA . ASN A 1 219 ? 8.971 31.798 -13.469 1.00 67.75 219 ASN A CA 1
ATOM 1748 C C . ASN A 1 219 ? 9.973 31.785 -14.632 1.00 67.75 219 ASN A C 1
ATOM 1750 O O . ASN A 1 219 ? 11.175 31.603 -14.427 1.00 67.75 219 ASN A O 1
ATOM 1754 N N . CYS A 1 220 ? 9.479 31.903 -15.862 1.00 60.84 220 CYS A N 1
ATOM 1755 C CA . CYS A 1 220 ? 10.301 31.926 -17.066 1.00 60.84 220 CYS A CA 1
ATOM 1756 C C . CYS A 1 220 ? 10.511 33.387 -17.478 1.00 60.84 220 CYS A C 1
ATOM 1758 O O . CYS A 1 220 ? 9.878 33.873 -18.407 1.00 60.84 220 CYS A O 1
ATOM 1760 N N . ASN A 1 221 ? 11.409 34.084 -16.776 1.00 60.38 221 ASN A N 1
ATOM 1761 C CA . ASN A 1 221 ? 11.653 35.531 -16.894 1.00 60.38 221 ASN A CA 1
ATOM 1762 C C . ASN A 1 221 ? 10.434 36.397 -16.506 1.00 60.38 221 ASN A C 1
ATOM 1764 O O . ASN A 1 221 ? 9.307 35.920 -16.414 1.00 60.38 221 ASN A O 1
ATOM 1768 N N . SER A 1 222 ? 10.662 37.693 -16.262 1.00 60.91 222 SER A N 1
ATOM 1769 C CA . SER A 1 222 ? 9.714 38.650 -15.652 1.00 60.91 222 SER A CA 1
ATOM 1770 C C . SER A 1 222 ? 8.369 38.844 -16.375 1.00 60.91 222 SER A C 1
ATOM 1772 O O . SER A 1 222 ? 7.503 39.560 -15.876 1.00 60.91 222 SER A O 1
ATOM 1774 N N . GLU A 1 223 ? 8.164 38.223 -17.538 1.00 61.34 223 GLU A N 1
ATOM 1775 C CA . GLU A 1 223 ? 6.973 38.401 -18.372 1.00 61.34 223 GLU A CA 1
ATOM 1776 C C . GLU A 1 223 ? 6.188 37.111 -18.663 1.00 61.34 223 GLU A C 1
ATOM 1778 O O . GLU A 1 223 ? 5.079 37.193 -19.198 1.00 61.34 223 GLU A O 1
ATOM 1783 N N . LEU A 1 224 ? 6.697 35.924 -18.308 1.00 65.25 224 LEU A N 1
ATOM 1784 C CA . LEU A 1 224 ? 6.087 34.641 -18.674 1.00 65.25 224 LEU A CA 1
ATOM 1785 C C . LEU A 1 224 ? 6.026 33.680 -17.479 1.00 65.25 224 LEU A C 1
ATOM 1787 O O . LEU A 1 224 ? 7.002 33.037 -17.101 1.00 65.25 224 LEU A O 1
ATOM 1791 N N . GLU A 1 225 ? 4.823 33.534 -16.924 1.00 71.25 225 GLU A N 1
ATOM 1792 C CA . GLU A 1 225 ? 4.524 32.510 -15.924 1.00 71.25 225 GLU A CA 1
ATOM 1793 C C . GLU A 1 225 ? 4.044 31.225 -16.605 1.00 71.25 225 GLU A C 1
ATOM 1795 O O . GLU A 1 225 ? 3.003 31.206 -17.282 1.00 71.25 225 GLU A O 1
ATOM 1800 N N . LEU A 1 226 ? 4.790 30.141 -16.392 1.00 75.12 226 LEU A N 1
ATOM 1801 C CA . LEU A 1 226 ? 4.390 28.799 -16.784 1.00 75.12 226 LEU A CA 1
ATOM 1802 C C . LEU A 1 226 ? 3.756 28.100 -15.578 1.00 75.12 226 LEU A C 1
ATOM 1804 O O . LEU A 1 226 ? 4.415 27.861 -14.567 1.00 75.12 226 LEU A O 1
ATOM 1808 N N . LYS A 1 227 ? 2.472 27.756 -15.689 1.00 81.25 227 LYS A N 1
ATOM 1809 C CA . LYS A 1 227 ? 1.784 26.906 -14.716 1.00 81.25 227 LYS A CA 1
ATOM 1810 C C . LYS A 1 227 ? 1.947 25.454 -15.148 1.00 81.25 227 LYS A C 1
ATOM 1812 O O . LYS A 1 227 ? 1.446 25.070 -16.202 1.00 81.25 227 LYS A O 1
ATOM 1817 N N . ARG A 1 228 ? 2.605 24.645 -14.326 1.00 78.81 228 ARG A N 1
ATOM 1818 C CA . ARG A 1 228 ? 2.709 23.200 -14.510 1.00 78.81 228 ARG A CA 1
ATOM 1819 C C . ARG A 1 228 ? 1.735 22.509 -13.577 1.00 78.81 228 ARG A C 1
ATOM 1821 O O . ARG A 1 228 ? 1.803 22.703 -12.368 1.00 78.81 228 ARG A O 1
ATOM 1828 N N . THR A 1 229 ? 0.854 21.682 -14.118 1.00 82.12 229 THR A N 1
ATOM 1829 C CA . THR A 1 229 ? 0.023 20.788 -13.313 1.00 82.12 229 THR A CA 1
AT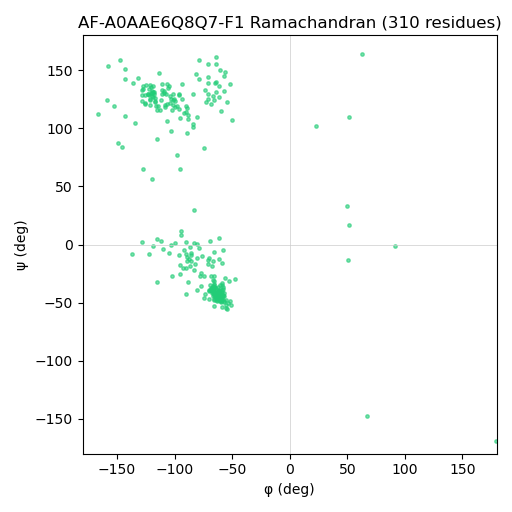OM 1830 C C . THR A 1 229 ? 0.463 19.356 -13.545 1.00 82.12 229 THR A C 1
ATOM 1832 O O . THR A 1 229 ? 0.770 18.950 -14.664 1.00 82.12 229 THR A O 1
ATOM 1835 N N . SER A 1 230 ? 0.535 18.579 -12.473 1.00 81.25 230 SER A N 1
ATOM 1836 C CA . SER A 1 230 ? 0.857 17.162 -12.540 1.00 81.25 230 SER A CA 1
ATOM 1837 C C . SER A 1 230 ? -0.203 16.355 -11.813 1.00 81.25 230 SER A C 1
ATOM 1839 O O . SER A 1 230 ? -0.661 16.725 -10.732 1.00 81.25 230 SER A O 1
ATOM 1841 N N . PHE A 1 231 ? -0.602 15.253 -12.433 1.00 85.88 231 PHE A N 1
ATOM 1842 C CA . PHE A 1 231 ? -1.507 14.274 -11.866 1.00 85.88 231 PHE A CA 1
ATOM 1843 C C . PHE A 1 231 ? -0.848 12.905 -11.920 1.00 85.88 231 PHE A C 1
ATOM 1845 O O . PHE A 1 231 ? -0.515 12.421 -12.999 1.00 85.88 231 PHE A O 1
ATOM 1852 N N . SER A 1 232 ? -0.668 12.266 -10.772 1.00 86.94 232 SER A N 1
ATOM 1853 C CA . SER A 1 232 ? -0.103 10.921 -10.692 1.00 86.94 232 SER A CA 1
ATOM 1854 C C . SER A 1 232 ? -1.068 9.984 -9.989 1.00 86.94 232 SER A C 1
ATOM 1856 O O . SER A 1 232 ? -1.605 10.319 -8.940 1.00 86.94 232 SER A O 1
ATOM 1858 N N . THR A 1 233 ? -1.280 8.803 -10.559 1.00 90.12 233 THR A N 1
ATOM 1859 C CA . THR A 1 233 ? -2.144 7.770 -9.993 1.00 90.12 233 THR A CA 1
ATOM 1860 C C . THR A 1 233 ? -1.390 6.455 -9.863 1.00 90.12 233 THR A C 1
ATOM 1862 O O . THR A 1 233 ? -0.762 5.972 -10.811 1.00 90.12 233 THR A O 1
ATOM 1865 N N . MET A 1 234 ? -1.451 5.875 -8.668 1.00 91.44 234 MET A N 1
ATOM 1866 C CA . MET A 1 234 ? -0.844 4.595 -8.326 1.00 91.44 234 MET A CA 1
ATOM 1867 C C . MET A 1 234 ? -1.909 3.659 -7.766 1.00 91.44 234 MET A C 1
ATOM 1869 O O . MET A 1 234 ? -2.734 4.067 -6.951 1.00 91.44 234 MET A O 1
ATOM 1873 N N . LYS A 1 235 ? -1.878 2.389 -8.182 1.00 91.94 235 LYS A N 1
ATOM 1874 C CA . LYS A 1 235 ? -2.708 1.325 -7.603 1.00 91.94 235 LYS A CA 1
ATOM 1875 C C . LYS A 1 235 ? -1.835 0.161 -7.159 1.00 91.94 235 LYS A C 1
ATOM 1877 O O . LYS A 1 235 ? -1.138 -0.427 -7.990 1.00 91.94 235 LYS A O 1
ATOM 1882 N N . LEU A 1 236 ? -1.914 -0.167 -5.876 1.00 92.00 236 LEU A N 1
ATOM 1883 C CA . LEU A 1 236 ? -1.208 -1.270 -5.236 1.00 92.00 236 LEU A CA 1
ATOM 1884 C C . LEU A 1 236 ? -2.223 -2.250 -4.659 1.00 92.00 236 LEU A C 1
ATOM 1886 O O . LEU A 1 236 ? -3.113 -1.863 -3.910 1.00 92.00 236 LEU A O 1
ATOM 1890 N N . PHE A 1 237 ? -2.083 -3.514 -5.024 1.00 91.88 237 PHE A N 1
ATOM 1891 C CA . PHE A 1 237 ? -2.801 -4.629 -4.435 1.00 91.88 237 PHE A CA 1
ATOM 1892 C C . PHE A 1 237 ? -1.913 -5.252 -3.369 1.00 91.88 237 PHE A C 1
ATOM 1894 O O . PHE A 1 237 ? -0.753 -5.552 -3.643 1.00 91.88 237 PHE A O 1
ATOM 1901 N N . ILE A 1 238 ? -2.473 -5.423 -2.181 1.00 92.62 238 ILE A N 1
ATOM 1902 C CA . ILE A 1 238 ? -1.814 -5.950 -0.999 1.00 92.62 238 ILE A CA 1
ATOM 1903 C C . ILE A 1 238 ? -2.594 -7.178 -0.562 1.00 92.62 238 ILE A C 1
ATOM 1905 O O . ILE A 1 238 ? -3.809 -7.112 -0.354 1.00 92.62 238 ILE A O 1
ATOM 1909 N N . SER A 1 239 ? -1.903 -8.299 -0.447 1.00 90.69 239 SER A N 1
ATOM 1910 C CA . SER A 1 239 ? -2.479 -9.555 0.023 1.00 90.69 239 SER A CA 1
ATOM 1911 C C . SER A 1 239 ? -1.464 -10.309 0.875 1.00 90.69 239 SER A C 1
ATOM 1913 O O . SER A 1 239 ? -0.264 -10.174 0.616 1.00 90.69 239 SER A O 1
ATOM 1915 N N . PRO A 1 240 ? -1.918 -11.121 1.841 1.00 88.75 240 PRO A N 1
ATOM 1916 C CA . PRO A 1 240 ? -1.054 -12.070 2.529 1.00 88.75 240 PRO A CA 1
ATOM 1917 C C . PRO A 1 240 ? -0.380 -13.017 1.530 1.00 88.75 240 PRO A C 1
ATOM 1919 O O . PRO A 1 240 ? -0.956 -13.324 0.477 1.00 88.75 240 PRO A O 1
ATOM 1922 N N . THR A 1 241 ? 0.833 -13.476 1.835 1.00 84.69 241 THR A N 1
ATOM 1923 C CA . THR A 1 241 ? 1.463 -14.521 1.019 1.00 84.69 241 THR A CA 1
ATOM 1924 C C . THR A 1 241 ? 0.757 -15.863 1.230 1.00 84.69 241 THR A C 1
ATOM 1926 O O . THR A 1 241 ? 0.138 -16.102 2.263 1.00 84.69 241 THR A O 1
ATOM 1929 N N . LEU A 1 242 ? 0.850 -16.761 0.244 1.00 75.44 242 LEU A N 1
ATOM 1930 C CA . LEU A 1 242 ? 0.290 -18.116 0.363 1.00 75.44 242 LEU A CA 1
ATOM 1931 C C . LEU A 1 242 ? 1.045 -18.980 1.382 1.00 75.44 242 LEU A C 1
ATOM 1933 O O . LEU A 1 242 ? 0.476 -19.929 1.911 1.00 75.44 242 LEU A O 1
ATOM 1937 N N . SER A 1 243 ? 2.328 -18.688 1.601 1.00 75.06 243 SER A N 1
ATOM 1938 C CA . SER A 1 243 ? 3.218 -19.456 2.474 1.00 75.06 243 SER A CA 1
ATOM 1939 C C . SER A 1 243 ? 3.183 -18.995 3.927 1.00 75.06 243 SER A C 1
ATOM 1941 O O . SER A 1 243 ? 3.383 -19.815 4.815 1.00 75.06 243 SER A O 1
ATOM 1943 N N . ASP A 1 244 ? 2.961 -17.700 4.159 1.00 77.75 244 ASP A N 1
ATOM 1944 C CA . ASP A 1 244 ? 2.984 -17.089 5.484 1.00 77.75 244 ASP A CA 1
ATOM 1945 C C . ASP A 1 244 ? 2.075 -15.849 5.516 1.00 77.75 244 ASP A C 1
ATOM 1947 O O . ASP A 1 244 ? 2.250 -14.874 4.772 1.00 77.75 244 ASP A O 1
ATOM 1951 N N . ASP A 1 245 ? 1.073 -15.896 6.383 1.00 75.56 245 ASP A N 1
ATOM 1952 C CA . ASP A 1 245 ? 0.030 -14.887 6.479 1.00 75.56 245 ASP A CA 1
ATOM 1953 C C . ASP A 1 245 ? 0.481 -13.620 7.237 1.00 75.56 245 ASP A C 1
ATOM 1955 O O . ASP A 1 245 ? -0.264 -12.634 7.296 1.00 75.56 245 ASP A O 1
ATOM 1959 N N . GLN A 1 246 ? 1.717 -13.621 7.751 1.00 80.75 246 GLN A N 1
ATOM 1960 C CA . GLN A 1 246 ? 2.406 -12.474 8.344 1.00 80.75 246 GLN A CA 1
ATOM 1961 C C . GLN A 1 246 ? 3.139 -11.624 7.298 1.00 80.75 246 GLN A C 1
ATOM 1963 O O . GLN A 1 246 ? 3.403 -10.445 7.546 1.00 80.75 246 GLN A O 1
ATOM 1968 N N . PHE A 1 247 ? 3.406 -12.171 6.109 1.00 84.31 247 PHE A N 1
ATOM 1969 C CA . PHE A 1 247 ? 4.029 -11.442 5.005 1.00 84.31 247 PHE A CA 1
ATOM 1970 C C . PHE A 1 247 ? 2.979 -10.863 4.070 1.00 84.31 247 PHE A C 1
ATOM 1972 O O . PHE A 1 247 ? 2.021 -11.534 3.684 1.00 84.31 247 PHE A O 1
ATOM 1979 N N . LEU A 1 248 ? 3.204 -9.625 3.636 1.00 89.94 248 LEU A N 1
ATOM 1980 C CA . LEU A 1 248 ? 2.340 -8.953 2.674 1.00 89.94 248 LEU A CA 1
ATOM 1981 C C . LEU A 1 248 ? 3.060 -8.782 1.341 1.00 89.94 248 LEU A C 1
ATOM 1983 O O . LEU A 1 248 ? 4.177 -8.268 1.268 1.00 89.94 248 LEU A O 1
ATOM 1987 N N . THR A 1 249 ? 2.395 -9.185 0.264 1.00 91.25 249 THR A N 1
ATOM 1988 C CA . THR A 1 249 ? 2.863 -8.964 -1.103 1.00 91.25 249 THR A CA 1
ATOM 1989 C C . THR A 1 249 ? 2.216 -7.721 -1.680 1.00 91.25 249 THR A C 1
ATOM 1991 O O . THR A 1 249 ? 0.991 -7.600 -1.690 1.00 91.25 249 THR A O 1
ATOM 1994 N N . TYR A 1 250 ? 3.037 -6.839 -2.238 1.00 92.38 250 TYR A N 1
ATOM 1995 C CA . TYR A 1 250 ? 2.606 -5.679 -3.000 1.00 92.38 250 TYR A CA 1
ATOM 1996 C C . TYR A 1 250 ? 2.721 -5.944 -4.492 1.00 92.38 250 TYR A C 1
ATOM 1998 O O . TYR A 1 250 ? 3.794 -6.260 -5.000 1.00 92.38 250 TYR A O 1
ATOM 2006 N N . ARG A 1 251 ? 1.621 -5.753 -5.221 1.00 90.44 251 ARG A N 1
ATOM 2007 C CA . ARG A 1 251 ? 1.578 -5.901 -6.680 1.00 90.44 251 ARG A CA 1
ATOM 2008 C C . ARG A 1 251 ? 0.890 -4.720 -7.335 1.00 90.44 251 ARG A C 1
ATOM 2010 O O . ARG A 1 251 ? -0.127 -4.230 -6.851 1.00 90.44 251 ARG A O 1
ATOM 2017 N N . SER A 1 252 ? 1.375 -4.309 -8.502 1.00 89.62 252 SER A N 1
ATOM 2018 C CA . SER A 1 252 ? 0.671 -3.344 -9.345 1.00 89.62 252 SER A CA 1
ATOM 2019 C C . SER A 1 252 ? 0.342 -3.943 -10.705 1.00 89.62 252 SER A C 1
ATOM 2021 O O . SER A 1 252 ? 1.220 -4.435 -11.402 1.00 89.62 252 SER A O 1
ATOM 2023 N N . LYS A 1 253 ? -0.931 -3.865 -11.117 1.00 81.25 253 LYS A N 1
ATOM 2024 C CA . LYS A 1 253 ? -1.360 -4.327 -12.452 1.00 81.25 253 LYS A CA 1
ATOM 2025 C C . LYS A 1 253 ? -0.999 -3.346 -13.570 1.00 81.25 253 LYS A C 1
ATOM 2027 O O . LYS A 1 253 ? -0.753 -3.767 -14.691 1.00 81.25 253 LYS A O 1
ATOM 2032 N N . LYS A 1 254 ? -1.055 -2.041 -13.285 1.00 80.62 254 LYS A N 1
ATOM 2033 C CA . LYS A 1 254 ? -0.861 -0.961 -14.273 1.00 80.62 254 LYS A CA 1
ATOM 2034 C C . LYS A 1 254 ? 0.331 -0.052 -13.952 1.00 80.62 254 LYS A C 1
ATOM 2036 O O . LYS A 1 254 ? 0.596 0.876 -14.704 1.00 80.62 254 LYS A O 1
ATOM 2041 N N . GLY A 1 255 ? 1.031 -0.307 -12.846 1.00 85.38 255 GLY A N 1
ATOM 2042 C CA . GLY A 1 255 ? 2.127 0.529 -12.374 1.00 85.38 255 GLY A CA 1
ATOM 2043 C C . GLY A 1 255 ? 1.666 1.912 -11.905 1.00 85.38 255 GLY A C 1
ATOM 2044 O O . GLY A 1 255 ? 0.561 2.085 -11.380 1.00 85.38 255 GLY A O 1
ATOM 2045 N N . LEU A 1 256 ? 2.541 2.893 -12.103 1.00 87.25 256 LEU A N 1
ATOM 2046 C CA . LEU A 1 256 ? 2.308 4.311 -11.862 1.00 87.25 256 LEU A CA 1
ATOM 2047 C C . LEU A 1 256 ? 2.023 5.009 -13.194 1.00 87.25 256 LEU A C 1
ATOM 2049 O O . LEU A 1 256 ? 2.809 4.903 -14.135 1.00 87.25 256 LEU A O 1
ATOM 2053 N N . THR A 1 257 ? 0.935 5.771 -13.256 1.00 86.31 257 THR A N 1
ATOM 2054 C CA . THR A 1 257 ? 0.648 6.674 -14.379 1.00 86.31 257 THR A CA 1
ATOM 2055 C C . THR A 1 257 ? 0.805 8.112 -13.913 1.00 86.31 257 THR A C 1
ATOM 2057 O O . THR A 1 257 ? 0.238 8.485 -12.892 1.00 86.31 257 THR A O 1
ATOM 2060 N N . SER A 1 258 ? 1.545 8.924 -14.661 1.00 83.31 258 SER A N 1
ATOM 2061 C CA . SER A 1 258 ? 1.739 10.347 -14.394 1.00 83.31 258 SER A CA 1
ATOM 2062 C C . SER A 1 258 ? 1.429 11.162 -15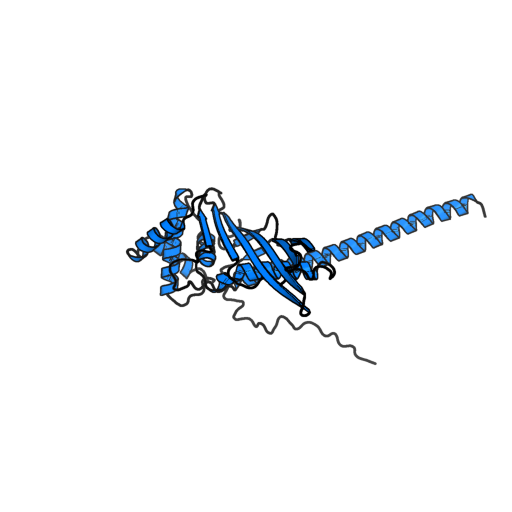.646 1.00 83.31 258 SER A C 1
ATOM 2064 O O . SER A 1 258 ? 1.854 10.817 -16.749 1.00 83.31 258 SER A O 1
ATOM 2066 N N . LEU A 1 259 ? 0.657 12.226 -15.481 1.00 83.94 259 LEU A N 1
ATOM 2067 C CA . LEU A 1 259 ? 0.295 13.195 -16.503 1.00 83.94 259 LEU A CA 1
ATOM 2068 C C . LEU A 1 259 ? 0.841 14.547 -16.071 1.00 83.94 259 LEU A C 1
ATOM 2070 O O . LEU A 1 259 ? 0.614 14.965 -14.940 1.00 83.94 259 LEU A O 1
ATOM 2074 N N . VAL A 1 260 ? 1.550 15.222 -16.964 1.00 81.12 260 VAL A N 1
ATOM 2075 C CA . VAL A 1 260 ? 2.063 16.574 -16.739 1.00 81.12 260 VAL A CA 1
ATOM 2076 C C . VAL A 1 260 ? 1.524 17.468 -17.841 1.00 81.12 260 VAL A C 1
ATOM 2078 O O . VAL A 1 260 ? 1.635 17.128 -19.021 1.00 81.12 260 VAL A O 1
ATOM 2081 N N . TRP A 1 261 ? 0.949 18.599 -17.455 1.00 80.50 261 TRP A N 1
ATOM 2082 C CA . TRP A 1 261 ? 0.476 19.635 -18.358 1.00 80.50 261 TRP A CA 1
ATOM 2083 C C . TRP A 1 261 ? 1.212 20.938 -18.075 1.00 80.50 261 TRP A C 1
ATOM 2085 O O . TRP A 1 261 ? 1.288 21.379 -16.928 1.00 80.50 261 TRP A O 1
ATOM 2095 N N . ASP A 1 262 ? 1.705 21.568 -19.134 1.00 80.50 262 ASP A N 1
ATOM 2096 C CA . ASP A 1 262 ? 2.341 22.880 -19.078 1.00 80.50 262 ASP A CA 1
ATOM 2097 C C . ASP A 1 262 ? 1.404 23.913 -19.729 1.00 80.50 262 ASP A C 1
ATOM 2099 O O . ASP A 1 262 ? 1.043 23.798 -20.903 1.00 80.50 262 ASP A O 1
ATOM 2103 N N . PHE A 1 263 ? 0.999 24.926 -18.962 1.00 77.81 263 PHE A N 1
ATOM 2104 C CA . PHE A 1 263 ? 0.086 25.992 -19.3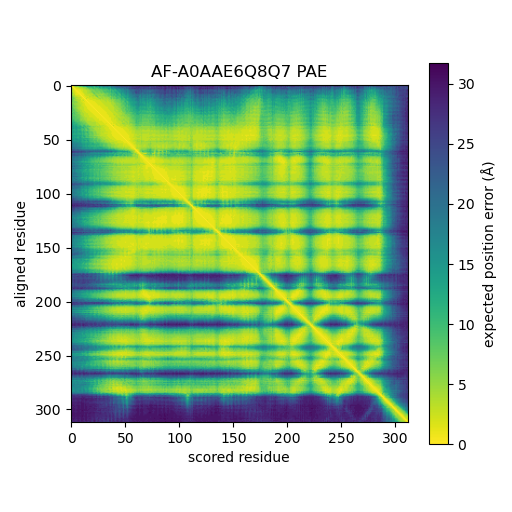78 1.00 77.81 263 PHE A CA 1
ATOM 2105 C C . PHE A 1 263 ? 0.765 27.360 -19.327 1.00 77.81 263 PHE A C 1
ATOM 2107 O O . PHE A 1 263 ? 1.333 27.755 -18.306 1.00 77.81 263 PHE A O 1
ATOM 2114 N N . LEU A 1 264 ? 0.635 28.137 -20.404 1.00 74.94 264 LEU A N 1
ATOM 2115 C CA . LEU A 1 264 ? 1.092 29.527 -20.447 1.00 74.94 264 LEU A CA 1
ATOM 2116 C C . LEU A 1 264 ? -0.013 30.463 -19.950 1.00 74.94 264 LEU A C 1
ATOM 2118 O O . LEU A 1 264 ? -0.992 30.714 -20.659 1.00 74.94 264 LEU A O 1
ATOM 2122 N N . ARG A 1 265 ? 0.164 31.024 -18.746 1.00 64.94 265 ARG A N 1
ATOM 2123 C CA . ARG A 1 265 ? -0.881 31.786 -18.035 1.00 64.94 265 ARG A CA 1
ATOM 2124 C C . ARG A 1 265 ? -1.396 33.001 -18.822 1.00 64.94 265 ARG A C 1
ATOM 2126 O O . ARG A 1 265 ? -2.577 33.314 -18.738 1.00 64.94 265 ARG A O 1
ATOM 2133 N N . ARG A 1 266 ? -0.540 33.653 -19.623 1.00 63.91 266 ARG A N 1
ATOM 2134 C CA . ARG A 1 266 ? -0.890 34.859 -20.407 1.00 63.91 266 ARG A CA 1
ATOM 2135 C C . ARG A 1 266 ? -1.518 34.591 -21.784 1.00 63.91 266 ARG A C 1
ATOM 2137 O O . ARG A 1 266 ? -2.066 35.519 -22.364 1.00 63.91 266 ARG A O 1
ATOM 2144 N N . ARG A 1 267 ? -1.458 33.363 -22.320 1.00 59.69 267 ARG A N 1
ATOM 2145 C CA . ARG A 1 267 ? -2.032 33.017 -23.645 1.00 59.69 267 ARG A CA 1
ATOM 2146 C C . ARG A 1 267 ? -3.194 32.012 -23.596 1.00 59.69 267 ARG A C 1
ATOM 2148 O O . ARG A 1 267 ? -3.667 31.624 -24.656 1.00 59.69 267 ARG A O 1
ATOM 2155 N N . LEU A 1 268 ? -3.655 31.601 -22.403 1.00 56.69 268 LEU A N 1
ATOM 2156 C CA . LEU A 1 268 ? -4.751 30.628 -22.181 1.00 56.69 268 LEU A CA 1
ATOM 2157 C C . LEU A 1 268 ? -4.606 29.294 -22.954 1.00 56.69 268 LEU A C 1
ATOM 2159 O O . LEU A 1 268 ? -5.567 28.541 -23.086 1.00 56.69 268 LEU A O 1
ATOM 2163 N N . GLY A 1 269 ? -3.406 28.979 -23.449 1.00 64.38 269 GLY A N 1
ATOM 2164 C CA . GLY A 1 269 ? -3.137 27.802 -24.270 1.00 64.38 269 GLY A CA 1
ATOM 2165 C C . GLY A 1 269 ? -2.371 26.724 -23.509 1.00 64.38 269 GLY A C 1
ATOM 2166 O O . GLY A 1 269 ? -1.408 27.022 -22.793 1.00 64.38 269 GLY A O 1
ATOM 2167 N N . LEU A 1 270 ? -2.783 25.467 -23.701 1.00 67.50 270 LEU A N 1
ATOM 2168 C CA . LEU A 1 270 ? -1.984 24.292 -23.356 1.00 67.50 270 LEU A CA 1
ATOM 2169 C C . LEU A 1 270 ? -0.740 24.271 -24.253 1.00 67.50 270 LEU A C 1
ATOM 2171 O O . LEU A 1 270 ? -0.858 24.299 -25.476 1.00 67.50 270 LEU A O 1
ATOM 2175 N N . VAL A 1 271 ? 0.442 24.225 -23.646 1.00 72.19 271 VAL A N 1
ATOM 2176 C CA . VAL A 1 271 ? 1.724 24.213 -24.366 1.00 72.19 271 VAL A CA 1
ATOM 2177 C C . VAL A 1 271 ? 2.155 22.791 -24.666 1.00 72.19 271 VAL A C 1
ATOM 2179 O O . VAL A 1 271 ? 2.633 22.496 -25.758 1.00 72.19 271 VAL A O 1
ATOM 2182 N N . SER A 1 272 ? 1.997 21.902 -23.689 1.00 78.81 272 SER A N 1
ATOM 2183 C CA . SER A 1 272 ? 2.357 20.502 -23.838 1.00 78.81 272 SER A CA 1
ATOM 2184 C C . SER A 1 272 ? 1.609 19.629 -22.837 1.00 78.81 272 SER A C 1
ATOM 2186 O O . SER A 1 272 ? 1.214 20.067 -21.753 1.00 78.81 272 SER A O 1
ATOM 2188 N N . GLN A 1 273 ? 1.424 18.370 -23.224 1.00 81.00 273 GLN A N 1
ATOM 2189 C CA . GLN A 1 273 ? 0.953 17.303 -22.356 1.00 81.00 273 GLN A CA 1
ATOM 2190 C C . GLN A 1 273 ? 1.915 16.128 -22.480 1.00 81.00 273 GLN A C 1
ATOM 2192 O O . GLN A 1 273 ? 2.198 15.659 -23.582 1.00 81.00 273 GLN A O 1
ATOM 2197 N N . VAL A 1 274 ? 2.391 15.628 -21.344 1.00 79.25 274 VAL A N 1
ATOM 2198 C CA . VAL A 1 274 ? 3.277 14.467 -21.279 1.00 79.25 274 VAL A CA 1
ATOM 2199 C C . VAL A 1 274 ? 2.619 13.400 -20.419 1.00 79.25 274 VAL A C 1
ATOM 2201 O O . VAL A 1 274 ? 2.267 13.647 -19.267 1.00 79.25 274 VAL A O 1
ATOM 2204 N N . ARG A 1 275 ? 2.467 12.196 -20.977 1.00 81.69 275 ARG A N 1
ATOM 2205 C CA . ARG A 1 275 ? 2.047 11.002 -20.239 1.00 81.69 275 ARG A CA 1
ATOM 2206 C C . ARG A 1 275 ? 3.249 10.104 -20.005 1.00 81.69 275 ARG A C 1
ATOM 2208 O O . ARG A 1 275 ? 3.960 9.755 -20.942 1.00 81.69 275 ARG A O 1
ATOM 2215 N N . CYS A 1 276 ? 3.450 9.721 -18.754 1.00 76.56 276 CYS A N 1
ATOM 2216 C CA . CYS A 1 276 ? 4.509 8.829 -18.325 1.00 76.56 276 CYS A CA 1
ATOM 2217 C C . CYS A 1 276 ? 3.904 7.620 -17.612 1.00 76.56 276 CYS A C 1
ATOM 2219 O O . CYS A 1 276 ? 3.091 7.765 -16.700 1.00 76.56 276 CYS A O 1
ATOM 2221 N N . GLU A 1 277 ? 4.318 6.429 -18.028 1.00 83.69 277 GLU A N 1
ATOM 2222 C CA . GLU A 1 277 ? 3.951 5.173 -17.383 1.00 83.69 277 GLU A CA 1
ATOM 2223 C C . GLU A 1 277 ? 5.212 4.475 -16.878 1.00 83.69 277 GLU A C 1
ATOM 2225 O O . GLU A 1 277 ? 6.212 4.331 -17.600 1.00 83.69 277 GLU A O 1
ATOM 2230 N N . SER A 1 278 ? 5.157 4.059 -15.617 1.00 82.62 278 SER A N 1
ATOM 2231 C CA . SER A 1 278 ? 6.261 3.422 -14.912 1.00 82.62 278 SER A CA 1
ATOM 2232 C C . SER A 1 278 ? 5.798 2.115 -14.298 1.00 82.62 278 SER A C 1
ATOM 2234 O O . SER A 1 278 ? 4.760 2.054 -13.642 1.00 82.62 278 SER A O 1
ATOM 2236 N N . ILE A 1 279 ? 6.596 1.071 -14.488 1.00 85.12 279 ILE A N 1
ATOM 2237 C CA . ILE A 1 279 ? 6.374 -0.221 -13.846 1.00 85.12 279 ILE A CA 1
ATOM 2238 C C . ILE A 1 279 ? 6.690 -0.072 -12.357 1.00 85.12 279 ILE A C 1
ATOM 2240 O O . ILE A 1 279 ? 7.666 0.580 -11.986 1.00 85.12 279 ILE A O 1
ATOM 2244 N N . ILE A 1 280 ? 5.863 -0.688 -11.518 1.00 86.62 280 ILE A N 1
ATOM 2245 C CA . ILE A 1 280 ? 6.160 -0.892 -10.103 1.00 86.62 280 ILE A CA 1
ATOM 2246 C C . ILE A 1 280 ? 6.445 -2.385 -9.955 1.00 86.62 280 ILE A C 1
ATOM 2248 O O . ILE A 1 280 ? 5.555 -3.175 -10.289 1.00 86.62 280 ILE A O 1
ATOM 2252 N N . PRO A 1 281 ? 7.657 -2.783 -9.535 1.00 85.81 281 PRO A N 1
ATOM 2253 C CA . PRO A 1 281 ? 7.951 -4.188 -9.321 1.00 85.81 281 PRO A CA 1
ATOM 2254 C C . PRO A 1 281 ? 7.082 -4.746 -8.201 1.00 85.81 281 PRO A C 1
ATOM 2256 O O . PRO A 1 281 ? 6.636 -4.019 -7.315 1.00 85.81 281 PRO A O 1
ATOM 2259 N N . GLU A 1 282 ? 6.863 -6.051 -8.239 1.00 88.31 282 GLU A N 1
ATOM 2260 C CA . GLU A 1 282 ? 6.379 -6.765 -7.069 1.00 88.31 282 GLU A CA 1
ATOM 2261 C C . GLU A 1 282 ? 7.433 -6.702 -5.958 1.00 88.31 282 GLU A C 1
ATOM 2263 O O . GLU A 1 282 ? 8.635 -6.791 -6.231 1.00 88.31 282 GLU A O 1
ATOM 2268 N N . PHE A 1 283 ? 6.985 -6.511 -4.720 1.00 88.75 283 PHE A N 1
ATOM 2269 C CA . PHE A 1 283 ? 7.849 -6.509 -3.544 1.00 88.75 283 PHE A CA 1
ATOM 2270 C C . PHE A 1 283 ? 7.112 -7.065 -2.324 1.00 88.75 283 PHE A C 1
ATOM 2272 O O . PHE A 1 283 ? 5.879 -7.093 -2.278 1.00 88.75 283 PHE A O 1
ATOM 2279 N N . PHE A 1 284 ? 7.881 -7.516 -1.337 1.00 87.25 284 PHE A N 1
ATOM 2280 C CA . PHE A 1 284 ? 7.378 -8.147 -0.119 1.00 87.25 284 PHE A CA 1
ATOM 2281 C C . PHE A 1 284 ? 7.667 -7.268 1.086 1.00 87.25 284 PHE A C 1
ATOM 2283 O O . PHE A 1 284 ? 8.671 -6.558 1.112 1.00 87.25 284 PHE A O 1
ATOM 2290 N N . VAL A 1 285 ? 6.785 -7.312 2.074 1.00 82.50 285 VAL A N 1
ATOM 2291 C CA . VAL A 1 285 ? 6.932 -6.574 3.325 1.00 82.50 285 VAL A CA 1
ATOM 2292 C C . VAL A 1 285 ? 6.758 -7.548 4.469 1.00 82.50 285 VAL A C 1
ATOM 2294 O O . VAL A 1 285 ? 5.734 -8.227 4.577 1.00 82.50 285 VAL A O 1
ATOM 2297 N N . ASP A 1 286 ? 7.787 -7.587 5.302 1.00 77.25 286 ASP A N 1
ATOM 2298 C CA . ASP A 1 286 ? 7.841 -8.352 6.535 1.00 77.25 286 ASP A CA 1
ATOM 2299 C C . ASP A 1 286 ? 7.596 -7.395 7.714 1.00 77.25 286 ASP A C 1
ATOM 2301 O O . ASP A 1 286 ? 8.336 -6.422 7.890 1.00 77.25 286 ASP A O 1
ATOM 2305 N N . HIS A 1 287 ? 6.538 -7.647 8.492 1.00 64.25 287 HIS A N 1
ATOM 2306 C CA . HIS A 1 287 ? 6.214 -6.907 9.724 1.00 64.25 287 HIS A CA 1
ATOM 2307 C C . HIS A 1 287 ? 6.761 -7.599 10.989 1.00 64.25 287 HIS A C 1
ATOM 2309 O O . HIS A 1 287 ? 6.397 -7.235 12.101 1.00 64.25 287 HIS A O 1
ATOM 2315 N N . VAL A 1 288 ? 7.625 -8.603 10.857 1.00 51.19 288 VAL A N 1
ATOM 2316 C CA . VAL A 1 288 ? 8.177 -9.432 11.942 1.00 51.19 288 VAL A CA 1
ATOM 2317 C C . VAL A 1 288 ? 9.693 -9.234 12.071 1.00 51.19 288 VAL A C 1
ATOM 2319 O O . VAL A 1 288 ? 10.217 -9.215 13.184 1.00 51.19 288 VAL A O 1
ATOM 2322 N N . LEU A 1 289 ? 10.423 -8.969 10.983 1.00 45.06 289 LEU A N 1
ATOM 2323 C CA . LEU A 1 289 ? 11.893 -8.820 11.011 1.00 45.06 289 LEU A CA 1
ATOM 2324 C C . LEU A 1 289 ? 12.426 -7.430 11.423 1.00 45.06 289 LEU A C 1
ATOM 2326 O O . LEU A 1 289 ? 13.520 -7.020 11.036 1.00 45.06 289 LEU A O 1
ATOM 2330 N N . MET A 1 290 ? 11.691 -6.695 12.255 1.00 47.09 290 MET A N 1
ATOM 2331 C CA . MET A 1 290 ? 12.045 -5.329 12.676 1.00 47.09 290 MET A CA 1
ATOM 2332 C C . MET A 1 290 ? 13.089 -5.246 13.810 1.00 47.09 290 MET A C 1
ATOM 2334 O O . MET A 1 290 ? 13.478 -4.147 14.203 1.00 47.09 290 MET A O 1
ATOM 2338 N N . ARG A 1 291 ? 13.608 -6.373 14.329 1.00 39.09 291 ARG A N 1
ATOM 2339 C CA . ARG A 1 291 ? 14.664 -6.368 15.369 1.00 39.09 291 ARG A CA 1
ATOM 2340 C C . ARG A 1 291 ? 16.102 -6.434 14.852 1.00 39.09 291 ARG A C 1
ATOM 2342 O O . ARG A 1 291 ? 17.003 -6.049 15.592 1.00 39.09 291 ARG A O 1
ATOM 2349 N N . THR A 1 292 ? 16.352 -6.884 13.624 1.00 34.91 292 THR A N 1
ATOM 2350 C CA . THR A 1 292 ? 17.733 -7.214 13.215 1.00 34.91 292 THR A CA 1
ATOM 2351 C C . THR A 1 292 ? 18.452 -6.076 12.487 1.00 34.91 292 THR A C 1
ATOM 2353 O O . THR A 1 292 ? 19.671 -5.987 12.574 1.00 34.91 292 THR A O 1
ATOM 2356 N N . LEU A 1 293 ? 17.733 -5.158 11.830 1.00 37.22 293 LEU A N 1
ATOM 2357 C CA . LEU A 1 293 ? 18.366 -4.078 11.053 1.00 37.22 293 LEU A CA 1
ATOM 2358 C C . LEU A 1 293 ? 18.649 -2.797 11.852 1.00 37.22 293 LEU A C 1
ATOM 2360 O O . LEU A 1 293 ? 19.544 -2.049 11.479 1.00 37.22 293 LEU A O 1
ATOM 2364 N N . ASN A 1 294 ? 17.979 -2.567 12.986 1.00 35.38 294 ASN A N 1
ATOM 2365 C CA . ASN A 1 294 ? 18.292 -1.417 13.850 1.00 35.38 294 ASN A CA 1
ATOM 2366 C C . ASN A 1 294 ? 19.512 -1.646 14.765 1.00 35.38 294 ASN A C 1
ATOM 2368 O O . ASN A 1 294 ? 20.025 -0.684 15.326 1.00 35.38 294 ASN A O 1
ATOM 2372 N N . ASN A 1 295 ? 20.005 -2.887 14.880 1.00 33.22 295 ASN A N 1
ATOM 2373 C CA . ASN A 1 295 ? 21.199 -3.237 15.666 1.00 33.22 295 ASN A CA 1
ATOM 2374 C C . ASN A 1 295 ? 22.410 -3.649 14.812 1.00 33.22 295 ASN A C 1
ATOM 2376 O O . ASN A 1 295 ? 23.487 -3.870 15.363 1.00 33.22 295 ASN A O 1
ATOM 2380 N N . VAL A 1 296 ? 22.268 -3.738 13.485 1.00 31.33 296 VAL A N 1
ATOM 2381 C CA . VAL A 1 296 ? 23.381 -4.024 12.571 1.00 31.33 296 VAL A CA 1
ATOM 2382 C C . VAL A 1 296 ? 23.595 -2.812 11.672 1.00 31.33 296 VAL A C 1
ATOM 2384 O O . VAL A 1 296 ? 22.972 -2.664 10.628 1.00 31.33 296 VAL A O 1
ATOM 2387 N N . CYS A 1 297 ? 24.461 -1.923 12.154 1.00 31.86 297 CYS A N 1
ATOM 2388 C CA . CYS A 1 297 ? 25.312 -1.018 11.391 1.00 31.86 297 CYS A CA 1
ATOM 2389 C C . CYS A 1 297 ? 24.876 -0.672 9.953 1.00 31.86 297 CYS A C 1
ATOM 2391 O O . CYS A 1 297 ? 25.242 -1.336 8.984 1.00 31.86 297 CYS A O 1
ATOM 2393 N N . LEU A 1 298 ? 24.297 0.521 9.806 1.00 32.75 298 LEU A N 1
ATOM 2394 C CA . LEU A 1 298 ? 24.301 1.310 8.564 1.00 32.75 298 LEU A CA 1
ATOM 2395 C C . LEU A 1 298 ? 25.725 1.720 8.098 1.00 32.75 298 LEU A C 1
ATOM 2397 O O . LEU A 1 298 ? 25.853 2.457 7.123 1.00 32.75 298 LEU A O 1
ATOM 2401 N N . SER A 1 299 ? 26.794 1.253 8.760 1.00 30.91 299 SER A N 1
ATOM 2402 C CA . SER A 1 299 ? 28.194 1.528 8.406 1.00 30.91 299 SER A CA 1
ATOM 2403 C C . SER A 1 299 ? 28.873 0.456 7.545 1.00 30.91 299 SER A C 1
ATOM 2405 O O . SER A 1 299 ? 29.883 0.770 6.918 1.00 30.91 299 SER A O 1
ATOM 2407 N N . ASP A 1 300 ? 28.344 -0.772 7.456 1.00 28.42 300 ASP A N 1
ATOM 2408 C CA . ASP A 1 300 ? 29.172 -1.909 7.004 1.00 28.42 300 ASP A CA 1
ATOM 2409 C C . ASP A 1 300 ? 28.793 -2.500 5.633 1.00 28.42 300 ASP A C 1
ATOM 2411 O O . ASP A 1 300 ? 29.441 -3.431 5.164 1.00 28.42 300 ASP A O 1
ATOM 2415 N N . VAL A 1 301 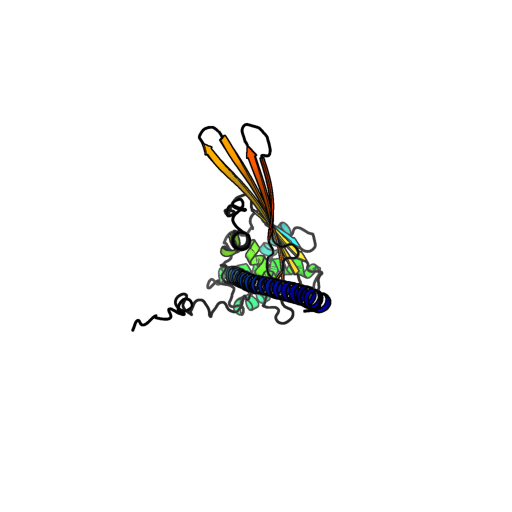? 27.814 -1.927 4.920 1.00 33.09 301 VAL A N 1
ATOM 2416 C CA . VAL A 1 301 ? 27.422 -2.397 3.567 1.00 33.09 301 VAL A CA 1
ATOM 2417 C C . VAL A 1 301 ? 28.026 -1.543 2.431 1.00 33.09 301 VAL A C 1
ATOM 2419 O O . VAL A 1 301 ? 27.841 -1.839 1.255 1.00 33.09 301 VAL A O 1
ATOM 2422 N N . VAL A 1 302 ? 28.838 -0.524 2.748 1.00 30.81 302 VAL A N 1
ATOM 2423 C CA . VAL A 1 302 ? 29.594 0.268 1.750 1.00 30.81 302 VAL A CA 1
ATOM 2424 C C . VAL A 1 302 ? 31.100 0.158 2.000 1.00 30.81 302 VAL A C 1
ATOM 2426 O O . VAL A 1 302 ? 31.786 1.154 2.194 1.00 30.81 302 VAL A O 1
ATOM 2429 N N . LYS A 1 303 ? 31.639 -1.065 2.013 1.00 30.39 303 LYS A N 1
ATOM 2430 C CA . LYS A 1 303 ? 33.083 -1.312 1.847 1.00 30.39 303 LYS A CA 1
ATOM 2431 C C . LYS A 1 303 ? 33.332 -2.612 1.083 1.00 30.39 303 LYS A C 1
ATOM 2433 O O . LYS A 1 303 ? 33.581 -3.651 1.673 1.00 30.39 303 LYS A O 1
ATOM 2438 N N . CYS A 1 304 ? 33.278 -2.517 -0.240 1.00 26.77 304 CYS A N 1
ATOM 2439 C CA . CYS A 1 304 ? 33.940 -3.370 -1.236 1.00 26.77 304 CYS A CA 1
ATOM 2440 C C . CYS A 1 304 ? 33.978 -2.493 -2.504 1.00 26.77 304 CYS A C 1
ATOM 2442 O O . CYS A 1 304 ? 32.930 -1.996 -2.895 1.00 26.77 304 CYS A O 1
ATOM 2444 N N . GLN A 1 305 ? 35.074 -2.182 -3.191 1.00 26.12 305 GLN A N 1
ATOM 2445 C CA . GLN A 1 305 ? 36.422 -2.738 -3.240 1.00 26.12 305 GLN A CA 1
ATOM 2446 C C . GLN A 1 305 ? 37.262 -1.684 -3.998 1.00 26.12 305 GLN A C 1
ATOM 2448 O O . GLN A 1 305 ? 37.022 -1.476 -5.186 1.00 26.12 305 GLN A O 1
ATOM 2453 N N . ASP A 1 306 ? 38.209 -1.006 -3.345 1.00 26.48 306 ASP A N 1
ATOM 2454 C CA . ASP A 1 306 ? 39.283 -0.308 -4.066 1.00 26.48 306 ASP A CA 1
ATOM 2455 C C . ASP A 1 306 ? 40.362 -1.350 -4.360 1.00 26.48 306 ASP A C 1
ATOM 2457 O O . ASP A 1 306 ? 41.084 -1.799 -3.467 1.00 26.48 306 ASP A O 1
ATOM 2461 N N . VAL A 1 307 ? 40.420 -1.804 -5.611 1.00 31.30 307 VAL A N 1
ATOM 2462 C CA . VAL A 1 307 ? 41.520 -2.635 -6.103 1.00 31.30 307 VAL A CA 1
ATOM 2463 C C . VAL A 1 307 ? 42.668 -1.692 -6.442 1.00 31.30 307 VAL A C 1
ATOM 2465 O O . VAL A 1 307 ? 42.582 -0.905 -7.383 1.00 31.30 307 VAL A O 1
ATOM 2468 N N . GLY A 1 308 ? 43.720 -1.758 -5.628 1.00 27.22 308 GLY A N 1
ATOM 2469 C CA . GLY A 1 308 ? 44.942 -0.989 -5.801 1.00 27.22 308 GLY A CA 1
ATOM 2470 C C . GLY A 1 308 ? 45.649 -1.312 -7.115 1.00 27.22 308 GLY A C 1
ATOM 2471 O O . GLY A 1 308 ? 45.814 -2.473 -7.488 1.00 27.22 308 GLY A O 1
ATOM 2472 N N . ILE A 1 309 ? 46.102 -0.258 -7.786 1.00 27.05 309 ILE A N 1
ATOM 2473 C CA . ILE A 1 309 ? 47.147 -0.328 -8.800 1.00 27.05 309 ILE A CA 1
ATOM 2474 C C . ILE A 1 309 ? 48.459 -0.090 -8.054 1.00 27.05 309 ILE A C 1
ATOM 2476 O O . ILE A 1 309 ? 48.672 0.984 -7.494 1.00 27.05 309 ILE A O 1
ATOM 2480 N N . VAL A 1 310 ? 49.304 -1.117 -8.001 1.00 27.14 310 VAL A N 1
ATOM 2481 C CA . VAL A 1 310 ? 50.713 -0.988 -7.623 1.00 27.14 310 VAL A CA 1
ATOM 2482 C C . VAL A 1 310 ? 51.475 -0.723 -8.914 1.00 27.14 310 VAL A C 1
ATOM 2484 O O . VAL A 1 310 ? 51.486 -1.568 -9.807 1.00 27.14 310 VAL A O 1
ATOM 2487 N N . GLU A 1 311 ? 52.055 0.468 -9.020 1.00 29.73 311 GLU A N 1
ATOM 2488 C CA . GLU A 1 311 ? 53.062 0.784 -10.028 1.00 29.73 311 GLU A CA 1
ATOM 2489 C C . GLU A 1 311 ? 54.364 0.048 -9.687 1.00 29.73 311 GLU A C 1
ATOM 2491 O O . GLU A 1 311 ? 54.867 0.128 -8.563 1.00 29.73 311 GLU A O 1
ATOM 2496 N N . THR A 1 312 ? 54.904 -0.649 -10.682 1.00 42.91 312 THR A N 1
ATOM 2497 C CA . THR A 1 312 ? 56.323 -1.004 -10.809 1.00 42.91 312 THR A CA 1
ATOM 2498 C C . THR A 1 312 ? 56.760 -0.657 -12.213 1.00 42.91 312 THR A C 1
ATOM 2500 O O . THR A 1 312 ? 55.990 -1.023 -13.134 1.00 42.91 312 THR A O 1
#

Mean predicted aligned error: 11.22 Å

Radius of gyration: 26.64 Å; Cα contacts (8 Å, |Δi|>4): 465; chains: 1; bounding box: 76×58×89 Å

Secondary structure (DSSP, 8-state):
--HHHHHHHHHHHHHHHHHHHHHHHHHHHHHHHHHHHHHHHHHHHHHHHHHHTS--PBPS-SS--TTEEEEETTEE-HHHHHHHHHHHHH-TT-HHHHHHHHHHHH-TTS----HHHHHHHHHHHHHHHHHHTTT-S---HHHHHHHHHHHHBSTTTTHHHHHHHHHHHHHHHHS-S--TT-PPPPSSTTEEEEEEEESSSTT-EEEEEEEEEEEEEEE-STT-EEEEEEEEEEEEEEEE-SS-TTEEEEE-SS-EEEEEEEEETTTTEEEEEEEEEE----EEEESS-TTTSSSS-TTSSS----------

Sequence (312 aa):
MDVTVLEMVKKYGMMALVLIVMVLVLAVIVIVCIRNAGKLELLSNKLSVMVSIADTTIREEEDYSQKICCIVDGIEIRKEFMQNLAYYKEVPDDILVKKHLEYLKTSAGYSSHDENKMIRRAMMGAAFEKIVRKNTFSPNLCLIHHVISYLYSIGYEDLLVHLVNEVLKYKRSTWCSNVKYVSNIRPGNGVTLTIKYDSRVLSNQCCIKVDMYSEDFLNCNSELELKRTSFSTMKLFISPTLSDDQFLTYRSKKGLTSLVWDFLRRRLGLVSQVRCESIIPEFFVDHVLMRTLNNVCLSDVVKCQDVGIVET

pLDDT: mean 78.79, std 17.39, range [26.12, 95.94]